Protein AF-A0A8H7GHF6-F1 (afdb_monomer_lite)

Secondary structure (DSSP, 8-state):
-PPPPPPPPHHHHHHTTSHHHHHHHHGGGSSS-GGGSGGGSHHHHHHHHHHHHHHHHHHHHHHHHHHHHHHHHHHHHHHHHHHHHHHHHHHH-HHHHHHHHHHHHHHHHHHHHHHHHHHHHHTSTT--S--S----GGGS--S-------PPP------------PPPP-----S---PPPHHHHHHHHHHHHHHTT-SS--GGGS--------

pLDDT: mean 73.41, std 21.17, range [35.19, 97.69]

Radius of gyration: 27.93 Å; chains: 1; bounding box: 68×48×69 Å

Structure (mmCIF, N/CA/C/O backbone):
data_AF-A0A8H7GHF6-F1
#
_entry.id   AF-A0A8H7GHF6-F1
#
loop_
_atom_site.group_PDB
_atom_site.id
_atom_site.type_symbol
_atom_site.label_atom_id
_atom_site.label_alt_id
_atom_site.label_comp_id
_atom_site.label_asym_id
_atom_site.label_entity_id
_atom_site.label_seq_id
_atom_site.pdbx_PDB_ins_code
_atom_site.Cartn_x
_atom_site.Cartn_y
_atom_site.Cartn_z
_atom_site.occupancy
_atom_site.B_iso_or_equiv
_atom_site.auth_seq_id
_atom_site.auth_comp_id
_atom_site.auth_asym_id
_atom_site.auth_atom_id
_atom_site.pdbx_PDB_model_num
ATOM 1 N N . MET A 1 1 ? 53.097 10.221 -26.643 1.00 46.56 1 MET A N 1
ATOM 2 C CA . MET A 1 1 ? 52.255 11.127 -27.446 1.00 46.56 1 MET A CA 1
ATOM 3 C C . MET A 1 1 ? 50.822 10.814 -27.093 1.00 46.56 1 MET A C 1
ATOM 5 O O . MET A 1 1 ? 50.373 9.715 -27.389 1.00 46.56 1 MET A O 1
ATOM 9 N N . GLU A 1 2 ? 50.157 11.723 -26.391 1.00 59.34 2 GLU A N 1
ATOM 10 C CA . GLU A 1 2 ? 48.709 11.659 -26.195 1.00 59.34 2 GLU A CA 1
ATOM 11 C C . GLU A 1 2 ? 48.048 11.940 -27.552 1.00 59.34 2 GLU A C 1
ATOM 13 O O . GLU A 1 2 ? 48.381 12.952 -28.177 1.00 59.34 2 GLU A O 1
ATOM 18 N N . PRO A 1 3 ? 47.198 11.045 -28.083 1.00 70.38 3 PRO A N 1
ATOM 19 C CA . PRO A 1 3 ? 46.474 11.354 -29.306 1.00 70.38 3 PRO A CA 1
ATOM 20 C C . PRO A 1 3 ? 45.535 12.540 -29.048 1.00 70.38 3 PRO A C 1
ATOM 22 O O . PRO A 1 3 ? 44.922 12.631 -27.985 1.00 70.38 3 PRO A O 1
ATOM 25 N N . ALA A 1 4 ? 45.433 13.454 -30.017 1.00 70.69 4 ALA A N 1
ATOM 26 C CA . ALA A 1 4 ? 44.556 14.615 -29.917 1.00 70.69 4 ALA A CA 1
ATOM 27 C C . ALA A 1 4 ? 43.106 14.168 -29.672 1.00 70.69 4 ALA A C 1
ATOM 29 O O . ALA A 1 4 ? 42.597 13.287 -30.371 1.00 70.69 4 ALA A O 1
ATOM 30 N N . ALA A 1 5 ? 42.453 14.768 -28.673 1.00 65.12 5 ALA A N 1
ATOM 31 C CA . ALA A 1 5 ? 41.063 14.470 -28.366 1.00 65.12 5 ALA A CA 1
ATOM 32 C C . ALA A 1 5 ? 40.182 14.774 -29.596 1.00 65.12 5 ALA A C 1
ATOM 34 O O . ALA A 1 5 ? 40.350 15.824 -30.223 1.00 65.12 5 ALA A O 1
ATOM 35 N N . PRO A 1 6 ? 39.260 13.872 -29.974 1.00 68.44 6 PRO A N 1
ATOM 36 C CA . PRO A 1 6 ? 38.388 14.096 -31.118 1.00 68.44 6 PRO A CA 1
ATOM 37 C C . PRO A 1 6 ? 37.453 15.280 -30.849 1.00 68.44 6 PRO A C 1
ATOM 39 O O . PRO A 1 6 ? 36.902 15.407 -29.755 1.00 68.44 6 PRO A O 1
ATOM 42 N N . LEU A 1 7 ? 37.285 16.131 -31.862 1.00 76.25 7 LEU A N 1
ATOM 43 C CA . LEU A 1 7 ? 36.383 17.281 -31.835 1.00 76.25 7 LEU A CA 1
ATOM 44 C C . LEU A 1 7 ? 34.932 16.793 -31.742 1.00 76.25 7 LEU A C 1
ATOM 46 O O . LEU A 1 7 ? 34.475 16.054 -32.610 1.00 76.25 7 LEU A O 1
ATOM 50 N N . LEU A 1 8 ? 34.237 17.199 -30.678 1.00 74.12 8 LEU A N 1
ATOM 51 C CA . LEU A 1 8 ? 32.811 16.938 -30.485 1.00 74.12 8 LEU A CA 1
ATOM 52 C C . LEU A 1 8 ? 31.994 17.989 -31.241 1.00 74.12 8 LEU A C 1
ATOM 54 O O . LEU A 1 8 ? 32.204 19.190 -31.068 1.00 74.12 8 LEU A O 1
ATOM 58 N N . GLU A 1 9 ? 31.064 17.533 -32.074 1.00 82.19 9 GLU A N 1
ATOM 59 C CA . GLU A 1 9 ? 30.103 18.405 -32.750 1.00 82.19 9 GLU A CA 1
ATOM 60 C C . GLU A 1 9 ? 28.971 18.795 -31.787 1.00 82.19 9 GLU A C 1
ATOM 62 O O . GLU A 1 9 ? 28.606 18.023 -30.901 1.00 82.19 9 GLU A O 1
ATOM 67 N N . TRP A 1 10 ? 28.376 19.981 -31.955 1.00 75.81 10 TRP A N 1
ATOM 68 C CA . TRP A 1 10 ? 27.301 20.463 -31.073 1.00 75.81 10 TRP A CA 1
ATOM 69 C C . TRP A 1 10 ? 26.119 19.490 -30.976 1.00 75.81 10 TRP A C 1
ATOM 71 O O . TRP A 1 10 ? 25.562 19.293 -29.902 1.00 75.81 10 TRP A O 1
ATOM 81 N N . LYS A 1 11 ? 25.779 18.822 -32.084 1.00 75.06 11 LYS A N 1
ATOM 82 C CA . LYS A 1 11 ? 24.742 17.788 -32.104 1.00 75.06 11 LYS A CA 1
ATOM 83 C C . LYS A 1 11 ? 25.079 16.620 -31.170 1.00 75.06 11 LYS A C 1
ATOM 85 O O . LYS A 1 11 ? 24.234 16.197 -30.401 1.00 75.06 11 LYS A O 1
ATOM 90 N N . GLN A 1 12 ? 26.337 16.184 -31.162 1.00 68.88 12 GLN A N 1
ATOM 91 C CA . GLN A 1 12 ? 26.801 15.133 -30.258 1.00 68.88 12 GLN A CA 1
ATOM 92 C C . GLN A 1 12 ? 26.780 15.601 -28.799 1.00 68.88 12 GLN A C 1
ATOM 94 O O . GLN A 1 12 ? 26.449 14.822 -27.921 1.00 68.88 12 GLN A O 1
ATOM 99 N N . LEU A 1 13 ? 27.101 16.870 -28.523 1.00 69.56 13 LEU A N 1
ATOM 100 C CA . LEU A 1 13 ? 26.979 17.431 -27.171 1.00 69.56 13 LEU A CA 1
ATOM 101 C C . LEU A 1 13 ? 25.527 17.479 -26.681 1.00 69.56 13 LEU A C 1
ATOM 103 O O . LEU A 1 13 ? 25.299 17.266 -25.496 1.00 69.56 13 LEU A O 1
ATOM 107 N N . MET A 1 14 ? 24.572 17.739 -27.578 1.00 73.94 14 MET A N 1
ATOM 108 C CA . MET A 1 14 ? 23.144 17.652 -27.267 1.00 73.94 14 MET A CA 1
ATOM 109 C C . MET A 1 14 ? 22.718 16.212 -26.975 1.00 73.94 14 MET A C 1
ATOM 111 O O . MET A 1 14 ? 21.999 15.992 -26.007 1.00 73.94 14 MET A O 1
ATOM 115 N N . ASP A 1 15 ? 23.216 15.240 -27.743 1.00 66.62 15 ASP A N 1
ATOM 116 C CA . ASP A 1 15 ? 22.950 13.817 -27.499 1.00 66.62 15 ASP A CA 1
ATOM 117 C C . ASP A 1 15 ? 23.541 13.369 -26.138 1.00 66.62 15 ASP A C 1
ATOM 119 O O . ASP A 1 15 ? 22.877 12.687 -25.362 1.00 66.62 15 ASP A O 1
ATOM 123 N N . TYR A 1 16 ? 24.738 13.861 -25.781 1.00 64.94 16 TYR A N 1
ATOM 124 C CA . TYR A 1 16 ? 25.405 13.605 -24.492 1.00 64.94 16 TYR A CA 1
ATOM 125 C C . TYR A 1 16 ? 24.910 14.477 -23.322 1.00 64.94 16 TYR A C 1
ATOM 127 O O . TYR A 1 16 ? 25.461 14.379 -22.222 1.00 64.94 16 TYR A O 1
ATOM 135 N N . ALA A 1 17 ? 23.910 15.345 -23.517 1.00 63.75 17 ALA A N 1
ATOM 136 C CA . ALA A 1 17 ? 23.420 16.250 -22.470 1.00 63.75 17 ALA A CA 1
ATOM 137 C C . ALA A 1 17 ? 22.713 15.511 -21.317 1.00 63.75 17 ALA A C 1
ATOM 139 O O . ALA A 1 17 ? 22.455 16.094 -20.262 1.00 63.75 17 ALA A O 1
ATOM 140 N N . PHE A 1 18 ? 22.420 14.222 -21.493 1.00 64.94 18 PHE A N 1
ATOM 141 C CA . PHE A 1 18 ? 21.817 13.391 -20.467 1.00 64.94 18 PHE A CA 1
ATOM 142 C C . PHE A 1 18 ? 22.873 12.915 -19.452 1.00 64.94 18 PHE A C 1
ATOM 144 O O . PHE A 1 18 ? 23.913 12.358 -19.806 1.00 64.94 18 PHE A O 1
ATOM 151 N N . VAL A 1 19 ? 22.596 13.109 -18.157 1.00 59.16 19 VAL A N 1
ATOM 152 C CA . VAL A 1 19 ? 23.554 12.910 -17.048 1.00 59.16 19 VAL A CA 1
ATOM 153 C C . VAL A 1 19 ? 24.195 11.515 -17.052 1.00 59.16 19 VAL A C 1
ATOM 155 O O . VAL A 1 19 ? 25.377 11.377 -16.736 1.00 59.16 19 VAL A O 1
ATOM 158 N N . SER A 1 20 ? 23.466 10.478 -17.485 1.00 61.06 20 SER A N 1
ATOM 159 C CA . SER A 1 20 ? 24.017 9.117 -17.550 1.00 61.06 20 SER A CA 1
ATOM 160 C C . SER A 1 20 ? 25.087 8.919 -18.632 1.00 61.06 20 SER A C 1
ATOM 162 O O . SER A 1 20 ? 25.825 7.938 -18.580 1.00 61.06 20 SER A O 1
ATOM 164 N N . GLU A 1 21 ? 25.179 9.804 -19.628 1.00 66.81 21 GLU A N 1
ATOM 165 C CA . GLU A 1 21 ? 26.194 9.720 -20.691 1.00 66.81 21 GLU A CA 1
ATOM 166 C C . GLU A 1 21 ? 27.499 10.421 -20.300 1.00 66.81 21 GLU A C 1
ATOM 168 O O . GLU A 1 21 ? 28.572 10.093 -20.809 1.00 66.81 21 GLU A O 1
ATOM 173 N N . PHE A 1 22 ? 27.443 11.340 -19.335 1.00 67.31 22 PHE A N 1
ATOM 174 C CA . PHE A 1 22 ? 28.625 12.047 -18.853 1.00 67.31 22 PHE A CA 1
ATOM 175 C C . PHE A 1 22 ? 29.565 11.129 -18.056 1.00 67.31 22 PHE A C 1
ATOM 177 O O . PHE A 1 22 ? 30.790 11.211 -18.190 1.00 67.31 22 PHE A O 1
ATOM 184 N N . GLU A 1 23 ? 29.008 10.176 -17.300 1.00 67.69 23 GLU A N 1
ATOM 185 C CA . GLU A 1 23 ? 29.796 9.129 -16.635 1.00 67.69 23 GLU A CA 1
ATOM 186 C C . GLU A 1 23 ? 30.537 8.238 -17.653 1.00 67.69 23 GLU A C 1
ATOM 188 O O . GLU A 1 23 ? 31.671 7.825 -17.403 1.00 67.69 23 GLU A O 1
ATOM 193 N N . LEU A 1 24 ? 29.985 8.024 -18.857 1.00 69.56 24 LEU A N 1
ATOM 194 C CA . LEU A 1 24 ? 30.695 7.302 -19.924 1.00 69.56 24 LEU A CA 1
ATOM 195 C C . LEU A 1 24 ? 31.920 8.075 -20.431 1.00 69.56 24 LEU A C 1
ATOM 197 O O . LEU A 1 24 ? 32.971 7.485 -20.706 1.00 69.56 24 LEU A O 1
ATOM 201 N N . LEU A 1 25 ? 31.811 9.402 -20.528 1.00 68.69 25 LEU A N 1
ATOM 202 C CA . LEU A 1 25 ? 32.904 10.272 -20.966 1.00 68.69 25 LEU A CA 1
ATOM 203 C C . LEU A 1 25 ? 34.038 10.342 -19.936 1.00 68.69 25 LEU A C 1
ATOM 205 O O . LEU A 1 25 ? 35.212 10.383 -20.315 1.00 68.69 25 LEU A O 1
ATOM 209 N N . LYS A 1 26 ? 33.712 10.285 -18.641 1.00 71.31 26 LYS A N 1
ATOM 210 C CA . LYS A 1 26 ? 34.688 10.287 -17.539 1.00 71.31 26 LYS A CA 1
ATOM 211 C C . LYS A 1 26 ? 35.648 9.099 -17.607 1.00 71.31 26 LYS A C 1
ATOM 213 O O . LYS A 1 26 ? 36.850 9.249 -17.392 1.00 71.31 26 LYS A O 1
ATOM 218 N N . HIS A 1 27 ? 35.143 7.929 -17.983 1.00 66.44 27 HIS A N 1
ATOM 219 C CA . HIS A 1 27 ? 35.933 6.702 -18.085 1.00 66.44 27 HIS A CA 1
ATOM 220 C C . HIS A 1 27 ? 36.581 6.487 -19.459 1.00 66.44 27 HIS A C 1
ATOM 222 O O . HIS A 1 27 ? 37.288 5.499 -19.649 1.00 66.44 27 HIS A O 1
ATOM 228 N N . ARG A 1 28 ? 36.437 7.432 -20.397 1.00 64.81 28 ARG A N 1
ATOM 229 C CA . ARG A 1 28 ? 37.090 7.385 -21.718 1.00 64.81 28 ARG A CA 1
ATOM 230 C C . ARG A 1 28 ? 38.616 7.274 -21.648 1.00 64.81 28 ARG A C 1
ATOM 232 O O . ARG A 1 28 ? 39.223 6.705 -22.546 1.00 64.81 28 ARG A O 1
ATOM 239 N N . HIS A 1 29 ? 39.221 7.832 -20.601 1.00 63.38 29 HIS A N 1
ATOM 240 C CA . HIS A 1 29 ? 40.672 7.834 -20.383 1.00 63.38 29 HIS A CA 1
ATOM 241 C C . HIS A 1 29 ? 41.156 6.638 -19.543 1.00 63.38 29 HIS A C 1
ATOM 243 O O . HIS A 1 29 ? 42.348 6.523 -19.264 1.00 63.38 29 HIS A O 1
ATOM 249 N N . SER A 1 30 ? 40.243 5.754 -19.125 1.00 65.88 30 SER A N 1
ATOM 250 C CA . SER A 1 30 ? 40.592 4.493 -18.472 1.00 65.88 30 SER A CA 1
ATOM 251 C C . SER A 1 30 ? 41.249 3.537 -19.474 1.00 65.88 30 SER A C 1
ATOM 253 O O . SER A 1 30 ? 41.010 3.613 -20.678 1.00 65.88 30 SER A O 1
ATOM 255 N N . HIS A 1 31 ? 42.047 2.587 -18.983 1.00 64.50 31 HIS A N 1
ATOM 256 C CA . HIS A 1 31 ? 42.713 1.562 -19.802 1.00 64.50 31 HIS A CA 1
ATOM 257 C C . HIS A 1 31 ? 41.717 0.681 -20.594 1.00 64.50 31 HIS A C 1
ATOM 259 O O . HIS A 1 31 ? 42.098 -0.022 -21.531 1.00 64.50 31 HIS A O 1
ATOM 265 N N . ILE A 1 32 ? 40.432 0.727 -20.231 1.00 67.56 32 ILE A N 1
ATOM 266 C CA . ILE A 1 32 ? 39.319 0.084 -20.929 1.00 67.56 32 ILE A CA 1
ATOM 267 C C . ILE A 1 32 ? 38.503 1.175 -21.629 1.00 67.56 32 ILE A C 1
ATOM 269 O O . ILE A 1 32 ? 37.918 2.040 -20.981 1.00 67.56 32 ILE A O 1
ATOM 273 N N . ASN A 1 33 ? 38.440 1.115 -22.962 1.00 68.50 33 ASN A N 1
ATOM 274 C CA . ASN A 1 33 ? 37.608 2.003 -23.774 1.00 68.50 33 ASN A CA 1
ATOM 275 C C . ASN A 1 33 ? 36.130 1.601 -23.658 1.00 68.50 33 ASN A C 1
ATOM 277 O O . ASN A 1 33 ? 35.574 1.026 -24.592 1.00 68.50 33 ASN A O 1
ATOM 281 N N . ILE A 1 34 ? 35.491 1.926 -22.533 1.00 73.25 34 ILE A N 1
ATOM 282 C CA . ILE A 1 34 ? 34.105 1.519 -22.252 1.00 73.25 34 ILE A CA 1
ATOM 283 C C . ILE A 1 34 ? 33.094 2.020 -23.293 1.00 73.25 34 ILE A C 1
ATOM 285 O O . ILE A 1 34 ? 32.084 1.376 -23.520 1.00 73.25 34 ILE A O 1
ATOM 289 N N . ILE A 1 35 ? 33.395 3.119 -23.995 1.00 70.81 35 ILE A N 1
ATOM 290 C CA . ILE A 1 35 ? 32.546 3.682 -25.061 1.00 70.81 35 ILE A CA 1
ATOM 291 C C . ILE A 1 35 ? 32.396 2.708 -26.244 1.00 70.81 35 ILE A C 1
ATOM 293 O O . ILE A 1 35 ? 31.450 2.811 -27.017 1.00 70.81 35 ILE A O 1
ATOM 297 N N . ARG A 1 36 ? 33.334 1.768 -26.412 1.00 75.69 36 ARG A N 1
ATOM 298 C CA . ARG A 1 36 ? 33.288 0.762 -27.484 1.00 75.69 36 ARG A CA 1
ATOM 299 C C . ARG A 1 36 ? 32.499 -0.483 -27.107 1.00 75.69 36 ARG A C 1
ATOM 301 O O . ARG A 1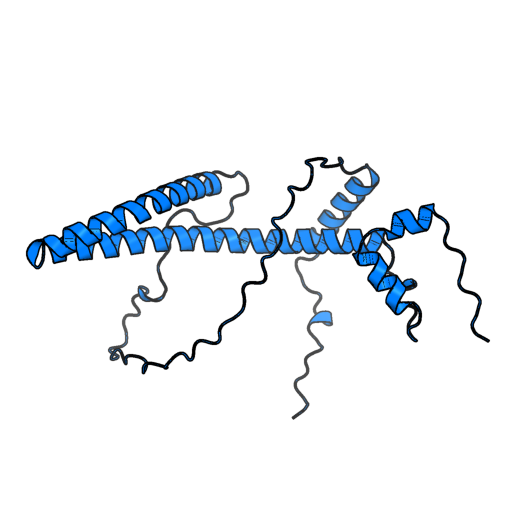 36 ? 32.316 -1.348 -27.959 1.00 75.69 36 ARG A O 1
ATOM 308 N N . GLU A 1 37 ? 32.082 -0.595 -25.853 1.00 82.44 37 GLU A N 1
ATOM 309 C CA . GLU A 1 37 ? 31.293 -1.732 -25.421 1.00 82.44 37 GLU A CA 1
ATOM 310 C C . GLU A 1 37 ? 29.857 -1.622 -25.951 1.00 82.44 37 GLU A C 1
ATOM 312 O O . GLU A 1 37 ? 29.301 -0.520 -25.989 1.00 82.44 37 GLU A O 1
ATOM 317 N N . PRO A 1 38 ? 29.207 -2.745 -26.304 1.00 78.75 38 PRO A N 1
ATOM 318 C CA . PRO A 1 38 ? 27.837 -2.734 -26.817 1.00 78.75 38 PRO A CA 1
ATOM 319 C C . PRO A 1 38 ? 26.840 -2.064 -25.864 1.00 78.75 38 PRO A C 1
ATOM 321 O O . PRO A 1 38 ? 25.894 -1.425 -26.308 1.00 78.75 38 PRO A O 1
ATOM 324 N N . TRP A 1 39 ? 27.057 -2.164 -24.549 1.00 77.12 39 TRP A N 1
ATOM 325 C CA . TRP A 1 39 ? 26.202 -1.533 -23.542 1.00 77.12 39 TRP A CA 1
ATOM 326 C C . TRP A 1 39 ? 26.418 -0.021 -23.409 1.00 77.12 39 TRP A C 1
ATOM 328 O O . TRP A 1 39 ? 25.640 0.609 -22.710 1.00 77.12 39 TRP A O 1
ATOM 338 N N . ALA A 1 40 ? 27.443 0.578 -24.023 1.00 76.31 40 ALA A N 1
ATOM 339 C CA . ALA A 1 40 ? 27.644 2.030 -24.008 1.00 76.31 40 ALA A CA 1
ATOM 340 C C . ALA A 1 40 ? 26.893 2.740 -25.150 1.00 76.31 40 ALA A C 1
ATOM 342 O O . ALA A 1 40 ? 26.649 3.947 -25.073 1.00 76.31 40 ALA A O 1
ATOM 343 N N . GLU A 1 41 ? 26.464 2.000 -26.176 1.00 82.31 41 GLU A N 1
ATOM 344 C CA . GLU A 1 41 ? 25.616 2.523 -27.247 1.00 82.31 41 GLU A CA 1
ATOM 345 C C . GLU A 1 41 ? 24.278 3.038 -26.671 1.00 82.31 41 GLU A C 1
ATOM 347 O O . GLU A 1 41 ? 23.622 2.300 -25.928 1.00 82.31 41 GLU A O 1
ATOM 352 N N . PRO A 1 42 ? 23.855 4.283 -26.977 1.00 78.81 42 PRO A N 1
ATOM 353 C CA . PRO A 1 42 ? 22.636 4.876 -26.415 1.00 78.81 42 PRO A CA 1
ATOM 354 C C . PRO A 1 42 ? 21.389 4.005 -26.605 1.00 78.81 42 PRO A C 1
ATOM 356 O O . PRO A 1 42 ? 20.693 3.715 -25.632 1.00 78.81 42 PRO A O 1
ATOM 359 N N . GLY A 1 43 ? 21.173 3.484 -27.819 1.00 81.06 43 GLY A N 1
ATOM 360 C CA . GLY A 1 43 ? 20.036 2.608 -28.114 1.00 81.06 43 GLY A CA 1
ATOM 361 C C . GLY A 1 43 ? 20.035 1.334 -27.265 1.00 81.06 43 GLY A C 1
ATOM 362 O O . GLY A 1 43 ? 19.010 0.953 -26.706 1.00 81.06 43 GLY A O 1
ATOM 363 N N . ASN A 1 44 ? 21.198 0.708 -27.066 1.00 84.31 44 ASN A N 1
ATOM 364 C CA . ASN A 1 44 ? 21.297 -0.501 -26.246 1.00 84.31 44 ASN A CA 1
ATOM 365 C C . ASN A 1 44 ? 21.064 -0.208 -24.757 1.00 84.31 44 ASN A C 1
ATOM 367 O O . ASN A 1 44 ? 20.461 -1.031 -24.064 1.00 84.31 44 ASN A O 1
ATOM 371 N N . ARG A 1 45 ? 21.484 0.959 -24.250 1.00 82.75 45 ARG A N 1
ATOM 372 C CA . ARG A 1 45 ? 21.206 1.386 -22.863 1.00 82.75 45 ARG A CA 1
ATOM 373 C C . ARG A 1 45 ? 19.733 1.641 -22.632 1.00 82.75 45 ARG A C 1
ATOM 375 O O . ARG A 1 45 ? 19.182 1.182 -21.630 1.00 82.75 45 ARG A O 1
ATOM 382 N N . GLU A 1 46 ? 19.099 2.345 -23.557 1.00 82.62 46 GLU A N 1
ATOM 383 C CA . GLU A 1 46 ? 17.672 2.624 -23.491 1.00 82.62 46 GLU A CA 1
ATOM 384 C C . GLU A 1 46 ? 16.868 1.319 -23.512 1.00 82.62 46 GLU A C 1
ATOM 386 O O . GLU A 1 46 ? 16.017 1.090 -22.649 1.00 82.62 46 GLU A O 1
ATOM 391 N N . MET A 1 47 ? 17.219 0.403 -24.417 1.00 85.19 47 MET A N 1
ATOM 392 C CA . MET A 1 47 ? 16.627 -0.933 -24.489 1.00 85.19 47 MET A CA 1
ATOM 393 C C . MET A 1 47 ? 16.842 -1.734 -23.206 1.00 85.19 47 MET A C 1
ATOM 395 O O . MET A 1 47 ? 15.901 -2.329 -22.682 1.00 85.19 47 MET A O 1
ATOM 399 N N . THR A 1 48 ? 18.055 -1.707 -22.655 1.00 84.88 48 THR A N 1
ATOM 400 C CA . THR A 1 48 ? 18.387 -2.377 -21.390 1.00 84.88 48 THR A CA 1
ATOM 401 C C . THR A 1 48 ? 17.561 -1.808 -20.235 1.00 84.88 48 THR A C 1
ATOM 403 O O . THR A 1 48 ? 17.010 -2.554 -19.425 1.00 84.88 48 THR A O 1
ATOM 406 N N . THR A 1 49 ? 17.404 -0.485 -20.191 1.00 85.69 49 THR A N 1
ATOM 407 C CA . THR A 1 49 ? 16.608 0.217 -19.179 1.00 85.69 49 THR A CA 1
ATOM 408 C C . THR A 1 49 ? 15.140 -0.180 -19.275 1.00 85.69 49 THR A C 1
ATOM 410 O O . THR A 1 49 ? 14.544 -0.558 -18.267 1.00 85.69 49 THR A O 1
ATOM 413 N N . LYS A 1 50 ? 14.556 -0.163 -20.478 1.00 88.62 50 LYS A N 1
ATOM 414 C CA . LYS A 1 50 ? 13.169 -0.593 -20.713 1.00 88.62 50 LYS A CA 1
ATOM 415 C C . LYS A 1 50 ? 12.963 -2.060 -20.355 1.00 88.62 50 LYS A C 1
ATOM 417 O O . LYS A 1 50 ? 11.996 -2.384 -19.670 1.00 88.62 50 LYS A O 1
ATOM 422 N N . TYR A 1 51 ? 13.895 -2.929 -20.739 1.00 88.88 51 TYR A N 1
ATOM 423 C CA . TYR A 1 51 ? 13.864 -4.347 -20.391 1.00 88.88 51 TYR A CA 1
ATOM 424 C C . TYR A 1 51 ? 13.827 -4.560 -18.873 1.00 88.88 51 TYR A C 1
ATOM 426 O O . TYR A 1 51 ? 12.953 -5.266 -18.368 1.00 88.88 51 TYR A O 1
ATOM 434 N N . TYR A 1 52 ? 14.723 -3.913 -18.121 1.00 88.88 52 TYR A N 1
ATOM 435 C CA . TYR A 1 52 ? 14.744 -4.050 -16.665 1.00 88.88 52 TYR A CA 1
ATOM 436 C C . TYR A 1 52 ? 13.556 -3.374 -15.982 1.00 88.88 52 TYR A C 1
ATOM 438 O O . TYR A 1 52 ? 13.040 -3.935 -15.016 1.00 88.88 52 TYR A O 1
ATOM 446 N N . LYS A 1 53 ? 13.058 -2.244 -16.500 1.00 92.12 53 LYS A N 1
ATOM 447 C CA . LYS A 1 53 ? 11.799 -1.639 -16.037 1.00 92.12 53 LYS A CA 1
ATOM 448 C C . LYS A 1 53 ? 10.626 -2.600 -16.225 1.00 92.12 53 LYS A C 1
ATOM 450 O O . LYS A 1 53 ? 9.867 -2.807 -15.286 1.00 92.12 53 LYS A O 1
ATOM 455 N N . LEU A 1 54 ? 10.517 -3.250 -17.385 1.00 93.94 54 LEU A N 1
ATOM 456 C CA . LEU A 1 54 ? 9.460 -4.223 -17.667 1.00 93.94 54 LEU A CA 1
ATOM 457 C C . LEU A 1 54 ? 9.563 -5.456 -16.758 1.00 93.94 54 LEU A C 1
ATOM 459 O O . LEU A 1 54 ? 8.561 -5.905 -16.201 1.00 93.94 54 LEU A O 1
ATOM 463 N N . ARG A 1 55 ? 10.774 -5.995 -16.565 1.00 92.19 55 ARG A N 1
ATOM 464 C CA . ARG A 1 55 ? 10.997 -7.105 -15.625 1.00 92.19 55 ARG A CA 1
ATOM 465 C C . ARG A 1 55 ? 10.662 -6.712 -14.189 1.00 92.19 55 ARG A C 1
ATOM 467 O O . ARG A 1 55 ? 9.985 -7.475 -13.504 1.00 92.19 55 ARG A O 1
ATOM 474 N N . GLY A 1 56 ? 11.095 -5.528 -13.761 1.00 93.50 56 GLY A N 1
ATOM 475 C CA . GLY A 1 56 ? 10.790 -4.966 -12.448 1.00 93.50 56 GLY A CA 1
ATOM 476 C C . GLY A 1 56 ? 9.289 -4.790 -12.242 1.00 93.50 56 GLY A C 1
ATOM 477 O O . GLY A 1 56 ? 8.764 -5.256 -11.239 1.00 93.50 56 GLY A O 1
ATOM 478 N N . ALA A 1 57 ? 8.580 -4.235 -13.226 1.00 93.19 57 ALA A N 1
ATOM 479 C CA . ALA A 1 57 ? 7.134 -4.042 -13.173 1.00 93.19 57 ALA A CA 1
ATOM 480 C C . ALA A 1 57 ? 6.375 -5.359 -12.947 1.00 93.19 57 ALA A C 1
ATOM 482 O O . ALA A 1 57 ? 5.451 -5.407 -12.140 1.00 93.19 57 ALA A O 1
ATOM 483 N N . ARG A 1 58 ? 6.791 -6.459 -13.590 1.00 91.44 58 ARG A N 1
ATOM 484 C CA . ARG A 1 58 ? 6.166 -7.781 -13.385 1.00 91.44 58 ARG A CA 1
ATOM 485 C C . ARG A 1 58 ? 6.328 -8.292 -11.955 1.00 91.44 58 ARG A C 1
ATOM 487 O O . ARG A 1 58 ? 5.376 -8.815 -11.380 1.00 91.44 58 ARG A O 1
ATOM 494 N N . VAL A 1 59 ? 7.519 -8.135 -11.380 1.00 95.00 59 VAL A N 1
ATOM 495 C CA . VAL A 1 59 ? 7.779 -8.500 -9.978 1.00 95.00 59 VAL A CA 1
ATOM 496 C C . VAL A 1 59 ? 6.992 -7.591 -9.038 1.00 95.00 59 VAL A C 1
ATOM 498 O O . VAL A 1 59 ? 6.384 -8.067 -8.078 1.00 95.00 59 VAL A O 1
ATOM 501 N N . GLU A 1 60 ? 6.951 -6.297 -9.339 1.00 95.31 60 GLU A N 1
ATOM 502 C CA . GLU A 1 60 ? 6.275 -5.309 -8.507 1.00 95.31 60 GLU A CA 1
ATOM 503 C C . GLU A 1 60 ? 4.756 -5.507 -8.500 1.00 95.31 60 GLU A C 1
ATOM 505 O O . GLU A 1 60 ? 4.142 -5.341 -7.454 1.00 95.31 60 GLU A O 1
ATOM 510 N N . ILE A 1 61 ? 4.142 -5.978 -9.593 1.00 94.25 61 ILE A N 1
ATOM 511 C CA . ILE A 1 61 ? 2.724 -6.386 -9.599 1.00 94.25 61 ILE A CA 1
ATOM 512 C C . ILE A 1 61 ? 2.467 -7.477 -8.548 1.00 94.25 61 ILE A C 1
ATOM 514 O O . ILE A 1 61 ? 1.527 -7.378 -7.757 1.00 94.25 61 ILE A O 1
ATOM 518 N N . ILE A 1 62 ? 3.317 -8.508 -8.499 1.00 95.06 62 ILE A N 1
ATOM 519 C CA . ILE A 1 62 ? 3.185 -9.603 -7.525 1.00 95.06 62 ILE A CA 1
ATOM 520 C C . ILE A 1 62 ? 3.356 -9.063 -6.101 1.00 95.06 62 ILE A C 1
ATOM 522 O O . ILE A 1 62 ? 2.565 -9.388 -5.213 1.00 95.06 62 ILE A O 1
ATOM 526 N N . ARG A 1 63 ? 4.362 -8.211 -5.884 1.00 96.19 63 ARG A N 1
ATOM 527 C CA . ARG A 1 63 ? 4.617 -7.588 -4.583 1.00 96.19 63 ARG A CA 1
ATOM 528 C C . ARG A 1 63 ? 3.448 -6.712 -4.140 1.00 96.19 63 ARG A C 1
ATOM 530 O O . ARG A 1 63 ? 2.983 -6.853 -3.012 1.00 96.19 63 ARG A O 1
ATOM 537 N N . CYS A 1 64 ? 2.929 -5.876 -5.032 1.00 95.69 64 CYS A N 1
ATOM 538 C CA . CYS A 1 64 ? 1.793 -5.000 -4.777 1.00 95.69 64 CYS A CA 1
ATOM 539 C C . CYS A 1 64 ? 0.546 -5.806 -4.385 1.00 95.69 64 CYS A C 1
ATOM 541 O O . CYS A 1 64 ? -0.122 -5.462 -3.413 1.00 95.69 64 CYS A O 1
ATOM 543 N N . ASN A 1 65 ? 0.280 -6.941 -5.042 1.00 95.56 65 ASN A N 1
ATOM 544 C CA . ASN A 1 65 ? -0.816 -7.841 -4.666 1.00 95.56 65 ASN A CA 1
ATOM 545 C C . ASN A 1 65 ? -0.673 -8.390 -3.233 1.00 95.56 65 ASN A C 1
ATOM 547 O O . ASN A 1 65 ? -1.660 -8.481 -2.495 1.00 95.56 65 ASN A O 1
ATOM 551 N N . ILE A 1 66 ? 0.547 -8.764 -2.831 1.00 94.81 66 ILE A N 1
ATOM 552 C CA . ILE A 1 66 ? 0.838 -9.253 -1.475 1.00 94.81 66 ILE A CA 1
ATOM 553 C C . ILE A 1 66 ? 0.646 -8.126 -0.459 1.00 94.81 66 ILE A C 1
ATOM 555 O O . ILE A 1 66 ? -0.035 -8.318 0.551 1.00 94.81 66 ILE A O 1
ATOM 559 N N . GLU A 1 67 ? 1.204 -6.949 -0.732 1.00 96.06 67 GLU A N 1
ATOM 560 C CA . GLU A 1 67 ? 1.110 -5.797 0.165 1.00 96.06 67 GLU A CA 1
ATOM 561 C C . GLU A 1 67 ? -0.324 -5.269 0.285 1.00 96.06 67 GLU A C 1
ATOM 563 O O . GLU A 1 67 ? -0.761 -4.949 1.387 1.00 96.06 67 GLU A O 1
ATOM 568 N N . ALA A 1 68 ? -1.117 -5.295 -0.789 1.00 96.06 68 ALA A N 1
ATOM 569 C CA . ALA A 1 68 ? -2.540 -4.961 -0.745 1.00 96.06 68 ALA A CA 1
ATOM 570 C C . ALA A 1 68 ? -3.301 -5.860 0.244 1.00 96.06 68 ALA A C 1
ATOM 572 O O . ALA A 1 68 ? -4.092 -5.388 1.066 1.00 96.06 68 ALA A O 1
ATOM 573 N N . ARG A 1 69 ? -3.025 -7.170 0.215 1.00 95.62 69 ARG A N 1
ATOM 574 C CA . ARG A 1 69 ? -3.609 -8.135 1.156 1.00 95.62 69 ARG A CA 1
ATOM 575 C C . ARG A 1 69 ? -3.093 -7.923 2.582 1.00 95.62 69 ARG A C 1
ATOM 577 O O . ARG A 1 69 ? -3.876 -8.006 3.532 1.00 95.62 69 ARG A O 1
ATOM 584 N N . ARG A 1 70 ? -1.800 -7.636 2.761 1.00 95.75 70 ARG A N 1
ATOM 585 C CA . ARG A 1 70 ? -1.203 -7.334 4.077 1.00 95.75 70 ARG A CA 1
ATOM 586 C C . ARG A 1 70 ? -1.799 -6.076 4.693 1.00 95.75 70 ARG A C 1
ATOM 588 O O . ARG A 1 70 ? -2.157 -6.105 5.867 1.00 95.75 70 ARG A O 1
ATOM 595 N N . LEU A 1 71 ? -1.988 -5.025 3.903 1.00 96.75 71 LEU A N 1
ATOM 596 C CA . LEU A 1 71 ? -2.614 -3.784 4.344 1.00 96.75 71 LEU A CA 1
ATOM 597 C C . LEU A 1 71 ? -4.057 -4.022 4.800 1.00 96.75 71 LEU A C 1
ATOM 599 O O . LEU A 1 71 ? -4.409 -3.637 5.912 1.00 96.75 71 LEU A O 1
ATOM 603 N N . ALA A 1 72 ? -4.864 -4.732 4.002 1.00 96.69 72 ALA A N 1
ATOM 604 C CA . ALA A 1 72 ? -6.232 -5.097 4.385 1.00 96.69 72 ALA A CA 1
ATOM 605 C C . ALA A 1 72 ? -6.268 -5.869 5.718 1.00 96.69 72 ALA A C 1
ATOM 607 O O . ALA A 1 72 ? -7.066 -5.567 6.606 1.00 96.69 72 ALA A O 1
ATOM 608 N N . THR A 1 73 ? -5.351 -6.827 5.875 1.00 96.06 73 THR A N 1
ATOM 609 C CA . THR A 1 73 ? -5.186 -7.624 7.101 1.00 96.06 73 THR A CA 1
ATOM 610 C C . THR A 1 73 ? -4.825 -6.735 8.289 1.00 96.06 73 THR A C 1
ATOM 612 O O . THR A 1 73 ? -5.482 -6.793 9.322 1.00 96.06 73 THR A O 1
ATOM 615 N N . SER A 1 74 ? -3.836 -5.853 8.127 1.00 96.19 74 SER A N 1
ATOM 616 C CA . SER A 1 74 ? -3.398 -4.943 9.184 1.00 96.19 74 SER A CA 1
ATOM 617 C C . SER A 1 74 ? -4.514 -4.007 9.640 1.00 96.19 74 SER A C 1
ATOM 619 O O . SER A 1 74 ? -4.678 -3.819 10.840 1.00 96.19 74 SER A O 1
ATOM 621 N N . ILE A 1 75 ? -5.305 -3.466 8.708 1.00 96.88 75 ILE A N 1
ATOM 622 C CA . ILE A 1 75 ? -6.445 -2.594 9.023 1.00 96.88 75 ILE A CA 1
ATOM 623 C C . ILE A 1 75 ? -7.509 -3.351 9.828 1.00 96.88 75 ILE A C 1
ATOM 625 O O . ILE A 1 75 ? -8.029 -2.819 10.811 1.00 96.88 75 ILE A O 1
ATOM 629 N N . ARG A 1 76 ? -7.835 -4.589 9.433 1.00 96.19 76 ARG A N 1
ATOM 630 C CA . ARG A 1 76 ? -8.787 -5.439 10.163 1.00 96.19 76 ARG A CA 1
ATOM 631 C C . ARG A 1 76 ? -8.292 -5.732 11.576 1.00 96.19 76 ARG A C 1
ATOM 633 O O . ARG A 1 76 ? -9.052 -5.583 12.527 1.00 96.19 76 ARG A O 1
ATOM 640 N N . ASP A 1 77 ? -7.041 -6.153 11.712 1.00 95.12 77 ASP A N 1
ATOM 641 C CA . ASP A 1 77 ? -6.487 -6.552 13.006 1.00 95.12 77 ASP A CA 1
ATOM 642 C C . ASP A 1 77 ? -6.360 -5.343 13.942 1.00 95.12 77 ASP A C 1
ATOM 644 O O . ASP A 1 77 ? -6.703 -5.435 15.119 1.00 95.12 77 ASP A O 1
ATOM 648 N N . GLU A 1 78 ? -5.953 -4.187 13.407 1.00 95.75 78 GLU A N 1
ATOM 649 C CA . GLU A 1 78 ? -5.948 -2.916 14.134 1.00 95.75 78 GLU A CA 1
ATOM 650 C C . GLU A 1 78 ? -7.362 -2.557 14.614 1.00 95.75 78 GLU A C 1
ATOM 652 O O . GLU A 1 78 ? -7.543 -2.240 15.789 1.00 95.75 78 GLU A O 1
ATOM 657 N N . HIS A 1 79 ? -8.376 -2.663 13.746 1.00 96.56 79 HIS A N 1
ATOM 658 C CA . HIS A 1 79 ? -9.770 -2.432 14.131 1.00 96.56 79 HIS A CA 1
ATOM 659 C C . HIS A 1 79 ? -10.198 -3.339 15.284 1.00 96.56 79 HIS A C 1
ATOM 661 O O . HIS A 1 79 ? -10.707 -2.847 16.288 1.00 96.56 79 HIS A O 1
ATOM 667 N N . THR A 1 80 ? -9.977 -4.648 15.169 1.00 95.88 80 THR A N 1
ATOM 668 C CA . THR A 1 80 ? -10.329 -5.607 16.223 1.00 95.88 80 THR A CA 1
ATOM 669 C C . THR A 1 80 ? -9.598 -5.301 17.528 1.00 95.88 80 THR A C 1
ATOM 671 O O . THR A 1 80 ? -10.204 -5.342 18.599 1.00 95.88 80 THR A O 1
ATOM 674 N N . HIS A 1 81 ? -8.314 -4.953 17.466 1.00 96.00 81 HIS A N 1
ATOM 675 C CA . HIS A 1 81 ? -7.528 -4.638 18.653 1.00 96.00 81 HIS A CA 1
ATOM 676 C C . HIS A 1 81 ? -8.035 -3.383 19.373 1.00 96.00 81 HIS A C 1
ATOM 678 O O . HIS A 1 81 ? -8.238 -3.412 20.588 1.00 96.00 81 HIS A O 1
ATOM 684 N N . PHE A 1 82 ? -8.294 -2.295 18.643 1.00 96.94 82 PHE A N 1
ATOM 685 C CA . PHE A 1 82 ? -8.849 -1.086 19.249 1.00 96.94 82 PHE A CA 1
ATOM 686 C C . PHE A 1 82 ? -10.261 -1.312 19.782 1.00 96.94 82 PHE A C 1
ATOM 688 O O . PHE A 1 82 ? -10.533 -0.923 20.913 1.00 96.94 82 PHE A O 1
ATOM 695 N N . ASP A 1 83 ? -11.139 -1.970 19.024 1.00 96.88 83 ASP A N 1
ATOM 696 C CA . ASP A 1 83 ? -12.528 -2.199 19.435 1.00 96.88 83 ASP A CA 1
ATOM 697 C C . ASP A 1 83 ? -12.610 -3.040 20.719 1.00 96.88 83 ASP A C 1
ATOM 699 O O . ASP A 1 83 ? -13.270 -2.657 21.687 1.00 96.88 83 ASP A O 1
ATOM 703 N N . THR A 1 84 ? -11.840 -4.131 20.786 1.00 97.00 84 THR A N 1
ATOM 704 C CA . THR A 1 84 ? -11.759 -4.980 21.987 1.00 97.00 84 THR A CA 1
ATOM 705 C C . THR A 1 84 ? -11.171 -4.234 23.184 1.00 97.00 84 THR A C 1
ATOM 707 O O . THR A 1 84 ? -11.715 -4.315 24.288 1.00 97.00 84 THR A O 1
ATOM 710 N N . THR A 1 85 ? -10.104 -3.459 22.976 1.00 96.94 85 THR A N 1
ATOM 711 C CA . THR A 1 85 ? -9.451 -2.686 24.043 1.00 96.94 85 THR A CA 1
ATOM 712 C C . THR A 1 85 ? -10.361 -1.576 24.565 1.00 96.94 85 THR A C 1
ATOM 714 O O . THR A 1 85 ? -10.492 -1.408 25.775 1.00 96.94 85 THR A O 1
ATOM 717 N N . ILE A 1 86 ? -11.040 -0.845 23.678 1.00 97.31 86 ILE A N 1
ATOM 718 C CA . ILE A 1 86 ? -11.999 0.203 24.048 1.00 97.31 86 ILE A CA 1
ATOM 719 C C . ILE A 1 86 ? -13.168 -0.409 24.816 1.00 97.31 86 ILE A C 1
ATOM 721 O O . ILE A 1 86 ? -13.563 0.136 25.845 1.00 97.31 86 ILE A O 1
ATOM 725 N N . GLN A 1 87 ? -13.703 -1.545 24.362 1.00 96.50 87 GLN A N 1
ATOM 726 C CA . GLN A 1 87 ? -14.813 -2.204 25.042 1.00 96.50 87 GLN A CA 1
ATOM 727 C C . GLN A 1 87 ? -14.423 -2.686 26.443 1.00 96.50 87 GLN A C 1
ATOM 729 O O . GLN A 1 87 ? -15.204 -2.505 27.371 1.00 96.50 87 GLN A O 1
ATOM 734 N N . HIS A 1 88 ? -13.212 -3.218 26.618 1.00 96.62 88 HIS A N 1
ATOM 735 C CA . HIS A 1 88 ? -12.685 -3.572 27.937 1.00 96.62 88 HIS A CA 1
ATOM 736 C C . HIS A 1 88 ? -12.492 -2.335 28.830 1.00 96.62 88 HIS A C 1
ATOM 738 O O . HIS A 1 88 ? -12.873 -2.331 30.000 1.00 96.62 88 HIS A O 1
ATOM 744 N N . LEU A 1 89 ? -11.925 -1.257 28.280 1.00 96.88 89 LEU A N 1
ATOM 745 C CA . LEU A 1 89 ? -11.661 -0.032 29.034 1.00 96.88 89 LEU A CA 1
ATOM 746 C C . LEU A 1 89 ? -12.933 0.719 29.425 1.00 96.88 89 LEU A C 1
ATOM 748 O O . LEU A 1 89 ? -12.916 1.421 30.427 1.00 96.88 89 LEU A O 1
ATOM 752 N N . ARG A 1 90 ? -14.044 0.567 28.697 1.00 95.62 90 ARG A N 1
ATOM 753 C CA . ARG A 1 90 ? -15.324 1.195 29.071 1.00 95.62 90 ARG A CA 1
ATOM 754 C C . ARG A 1 90 ? -15.778 0.818 30.479 1.00 95.62 90 ARG A C 1
ATOM 756 O O . ARG A 1 90 ? -16.357 1.667 31.154 1.00 95.62 90 ARG A O 1
ATOM 763 N N . ASP A 1 91 ? -15.482 -0.405 30.912 1.00 94.00 91 ASP A N 1
ATOM 764 C CA . ASP A 1 91 ? -15.869 -0.900 32.232 1.00 94.00 91 ASP A CA 1
ATOM 765 C C . ASP A 1 91 ? -14.845 -0.528 33.319 1.00 94.00 91 ASP A C 1
ATOM 767 O O . ASP A 1 91 ? -15.227 -0.277 34.462 1.00 94.00 91 ASP A O 1
ATOM 771 N N . SER A 1 92 ? -13.548 -0.466 32.985 1.00 95.94 92 SER A N 1
ATOM 772 C CA . SER A 1 92 ? -12.476 -0.204 33.959 1.00 95.94 92 SER A CA 1
ATOM 773 C C . SER A 1 92 ? -12.082 1.272 34.089 1.00 95.94 92 SER A C 1
ATOM 775 O O . SER A 1 92 ? -11.872 1.757 35.197 1.00 95.94 92 SER A O 1
ATOM 777 N N . ASP A 1 93 ? -11.944 1.978 32.965 1.00 96.75 93 ASP A N 1
ATOM 778 C CA . ASP A 1 93 ? -11.533 3.383 32.881 1.00 96.75 93 ASP A CA 1
ATOM 779 C C . ASP A 1 93 ? -12.195 4.071 31.665 1.00 96.75 93 ASP A C 1
ATOM 781 O O . ASP A 1 93 ? -11.636 4.106 30.557 1.00 96.75 93 ASP A O 1
ATOM 785 N N . PRO A 1 94 ? -13.395 4.649 31.853 1.00 96.19 94 PRO A N 1
ATOM 786 C CA . PRO A 1 94 ? -14.144 5.261 30.762 1.00 96.19 94 PRO A CA 1
ATOM 787 C C . PRO A 1 94 ? -13.471 6.521 30.200 1.00 96.19 94 PRO A C 1
ATOM 789 O O . PRO A 1 94 ? -13.708 6.868 29.038 1.00 96.19 94 PRO A O 1
ATOM 792 N N . LEU A 1 95 ? -12.624 7.209 30.978 1.00 97.00 95 LEU A N 1
ATOM 793 C CA . LEU A 1 95 ? -11.915 8.392 30.490 1.00 97.00 95 LEU A CA 1
ATOM 794 C C . LEU A 1 95 ? -10.838 7.971 29.489 1.00 97.00 95 LEU A C 1
ATOM 796 O O . LEU A 1 95 ? -10.790 8.515 28.382 1.00 97.00 95 LEU A O 1
ATOM 800 N N . LEU A 1 96 ? -10.044 6.955 29.834 1.00 97.06 96 LEU A N 1
ATOM 801 C CA . LEU A 1 96 ? -9.045 6.392 28.928 1.00 97.06 96 LEU A CA 1
ATOM 802 C C . LEU A 1 96 ? -9.693 5.782 27.679 1.00 97.06 96 LEU A C 1
ATOM 804 O O . LEU A 1 96 ? -9.204 6.007 26.571 1.00 97.06 96 LEU A O 1
ATOM 808 N N . ALA A 1 97 ? -10.828 5.091 27.829 1.00 97.62 97 ALA A N 1
ATOM 809 C CA . ALA A 1 97 ? -11.592 4.568 26.695 1.00 97.62 97 ALA A CA 1
ATOM 810 C C . ALA A 1 97 ? -12.005 5.679 25.712 1.00 97.62 97 ALA A C 1
ATOM 812 O O . ALA A 1 97 ? -11.892 5.506 24.499 1.00 97.62 97 ALA A O 1
ATOM 813 N N . SER A 1 98 ? -12.448 6.835 26.223 1.00 97.56 98 SER A N 1
ATOM 814 C CA . SER A 1 98 ? -12.853 7.969 25.382 1.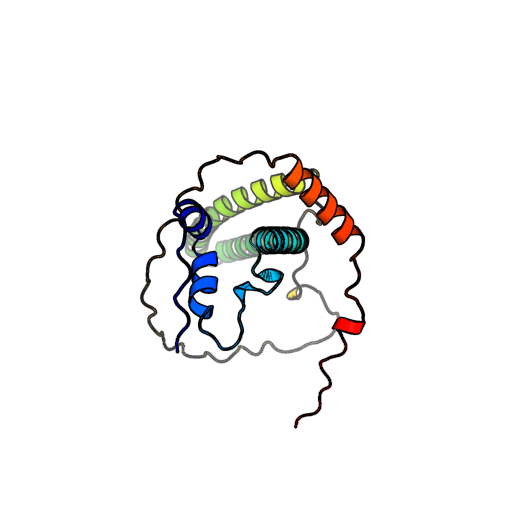00 97.56 98 SER A CA 1
ATOM 815 C C . SER A 1 98 ? -11.676 8.600 24.627 1.00 97.56 98 SER A C 1
ATOM 817 O O . SER A 1 98 ? -11.793 8.891 23.435 1.00 97.56 98 SER A O 1
ATOM 819 N N . ALA A 1 99 ? -10.521 8.742 25.285 1.00 97.25 99 ALA A N 1
ATOM 820 C CA . ALA A 1 99 ? -9.308 9.260 24.660 1.00 97.25 99 ALA A CA 1
ATOM 821 C C . ALA A 1 99 ? -8.787 8.305 23.572 1.00 97.25 99 ALA A C 1
ATOM 823 O O . ALA A 1 99 ? -8.446 8.738 22.468 1.00 97.25 99 ALA A O 1
ATOM 824 N N . LEU A 1 100 ? -8.796 6.999 23.855 1.00 97.31 100 LEU A N 1
ATOM 825 C CA . LEU A 1 100 ? -8.395 5.967 22.902 1.00 97.31 100 LEU A CA 1
ATOM 826 C C . LEU A 1 100 ? -9.332 5.927 21.686 1.00 97.31 100 LEU A C 1
ATOM 828 O O . LEU A 1 100 ? -8.857 5.851 20.553 1.00 97.31 100 LEU A O 1
ATOM 832 N N . GLN A 1 101 ? -10.646 6.056 21.900 1.00 97.56 101 GLN A N 1
ATOM 833 C CA . GLN A 1 101 ? -11.632 6.159 20.820 1.00 97.56 101 GLN A CA 1
ATOM 834 C C . GLN A 1 101 ? -11.340 7.354 19.907 1.00 97.56 101 GLN A C 1
ATOM 836 O O . GLN A 1 101 ? -11.329 7.200 18.690 1.00 97.56 101 GLN A O 1
ATOM 841 N N . GLN A 1 102 ? -11.049 8.529 20.469 1.00 96.81 102 GLN A N 1
ATOM 842 C CA . GLN A 1 102 ? -10.754 9.724 19.675 1.00 96.81 102 GLN A CA 1
ATOM 843 C C . GLN A 1 102 ? -9.499 9.546 18.804 1.00 96.81 102 GLN A C 1
ATOM 845 O O . GLN A 1 102 ? -9.469 9.960 17.637 1.00 96.81 102 GLN A O 1
ATOM 850 N N . GLN A 1 103 ? -8.460 8.909 19.351 1.00 95.75 103 GLN A N 1
ATOM 851 C CA . GLN A 1 103 ? -7.255 8.581 18.593 1.00 95.75 103 GLN A CA 1
ATOM 852 C C . GLN A 1 103 ? -7.565 7.569 17.480 1.00 95.75 103 GLN A C 1
ATOM 854 O O . GLN A 1 103 ? -7.157 7.765 16.329 1.00 95.75 103 GLN A O 1
ATOM 859 N N . TYR A 1 104 ? -8.324 6.520 17.805 1.00 97.31 104 TYR A N 1
ATOM 860 C CA . TYR A 1 104 ? -8.716 5.490 16.854 1.00 97.31 104 TYR A CA 1
ATOM 861 C C . TYR A 1 104 ? -9.587 6.044 15.722 1.00 97.31 104 TYR A C 1
ATOM 863 O O . TYR A 1 104 ? -9.347 5.724 14.561 1.00 97.31 104 TYR A O 1
ATOM 871 N N . ASP A 1 105 ? -10.523 6.949 16.007 1.00 97.06 105 ASP A N 1
ATOM 872 C CA . ASP A 1 105 ? -11.384 7.576 14.999 1.00 97.06 105 ASP A CA 1
ATOM 873 C C . ASP A 1 105 ? -10.577 8.309 13.923 1.00 97.06 105 ASP A C 1
ATOM 875 O O . ASP A 1 105 ? -10.946 8.300 12.746 1.00 97.06 105 ASP A O 1
ATOM 879 N N . THR A 1 106 ? -9.458 8.927 14.308 1.00 95.25 106 THR A N 1
ATOM 880 C CA . THR A 1 106 ? -8.559 9.609 13.367 1.00 95.25 106 THR A CA 1
ATOM 881 C C . THR A 1 106 ? -7.891 8.602 12.433 1.00 95.25 106 THR A C 1
ATOM 883 O O . THR A 1 106 ? -7.934 8.774 11.213 1.00 95.25 106 THR A O 1
ATOM 886 N N . ARG A 1 107 ? -7.353 7.506 12.980 1.00 95.88 107 ARG A N 1
ATOM 887 C CA . ARG A 1 107 ? -6.762 6.416 12.185 1.00 95.88 107 ARG A CA 1
ATOM 888 C C . ARG A 1 107 ? -7.792 5.723 11.302 1.00 95.88 107 ARG A C 1
ATOM 890 O O . ARG A 1 107 ? -7.539 5.470 10.130 1.00 95.88 107 ARG A O 1
ATOM 897 N N . ARG A 1 108 ? -8.995 5.491 11.827 1.00 97.00 108 ARG A N 1
ATOM 898 C CA . ARG A 1 108 ? -10.099 4.848 11.112 1.00 97.00 108 ARG A CA 1
ATOM 899 C C . ARG A 1 108 ? -10.481 5.612 9.846 1.00 97.00 108 ARG A C 1
ATOM 901 O O . ARG A 1 108 ? -10.775 4.977 8.840 1.00 97.00 108 ARG A O 1
ATOM 908 N N . ARG A 1 109 ? -10.443 6.950 9.854 1.00 96.75 109 ARG A N 1
ATOM 909 C CA . ARG A 1 109 ? -10.689 7.760 8.641 1.00 96.75 109 ARG A CA 1
ATOM 910 C C . ARG A 1 109 ? -9.653 7.492 7.551 1.00 96.75 109 ARG A C 1
ATOM 912 O O . ARG A 1 109 ? -10.029 7.316 6.397 1.00 96.75 109 ARG A O 1
ATOM 919 N N . VAL A 1 110 ? -8.377 7.416 7.923 1.00 96.56 110 VAL A N 1
ATOM 920 C CA . VAL A 1 110 ? -7.282 7.086 6.997 1.00 96.56 110 VAL A CA 1
ATOM 921 C C . VAL A 1 110 ? -7.440 5.656 6.475 1.00 96.56 110 VAL A C 1
ATOM 923 O O . VAL A 1 110 ? -7.413 5.425 5.268 1.00 96.56 110 VAL A O 1
ATOM 926 N N . ASN A 1 111 ? -7.740 4.708 7.364 1.00 97.50 111 ASN A N 1
ATOM 927 C CA . ASN A 1 111 ? -7.978 3.314 6.995 1.00 97.50 111 ASN A CA 1
ATOM 928 C C . ASN A 1 111 ? -9.176 3.152 6.045 1.00 97.50 111 ASN A C 1
ATOM 930 O O . ASN A 1 111 ? -9.116 2.332 5.136 1.00 97.50 111 ASN A O 1
ATOM 934 N N . ILE A 1 112 ? -10.238 3.953 6.187 1.00 97.69 112 ILE A N 1
ATOM 935 C CA . ILE A 1 112 ? -11.363 3.965 5.236 1.00 97.69 112 ILE A CA 1
ATOM 936 C C . ILE A 1 112 ? -10.902 4.395 3.838 1.00 97.69 112 ILE A C 1
ATOM 938 O O . ILE A 1 112 ? -11.287 3.760 2.857 1.00 97.69 112 ILE A O 1
ATOM 942 N N . ALA A 1 113 ? -10.059 5.426 3.732 1.00 97.62 113 ALA A N 1
ATOM 943 C CA . ALA A 1 113 ? -9.508 5.852 2.445 1.00 97.62 113 ALA A CA 1
ATOM 944 C C . ALA A 1 113 ? -8.626 4.757 1.818 1.00 97.62 113 ALA A C 1
ATOM 946 O O . ALA A 1 113 ? -8.740 4.477 0.625 1.00 97.62 113 ALA A O 1
ATOM 947 N N . HIS A 1 114 ? -7.808 4.074 2.625 1.00 97.25 114 HIS A N 1
ATOM 948 C CA . HIS A 1 114 ? -7.028 2.926 2.159 1.00 97.25 114 HIS A CA 1
ATOM 949 C C . HIS A 1 114 ? -7.911 1.774 1.674 1.00 97.25 114 HIS A C 1
ATOM 951 O O . HIS A 1 114 ? -7.643 1.218 0.613 1.00 97.25 114 HIS A O 1
ATOM 957 N N . LEU A 1 115 ? -8.982 1.437 2.398 1.00 97.19 115 LEU A N 1
ATOM 958 C CA . LEU A 1 115 ? -9.926 0.397 1.979 1.00 97.19 115 LEU A CA 1
ATOM 959 C C . LEU A 1 115 ? -10.627 0.754 0.663 1.00 97.19 115 LEU A C 1
ATOM 961 O O . LEU A 1 115 ? -10.791 -0.120 -0.183 1.00 97.19 115 LEU A O 1
ATOM 965 N N . ALA A 1 116 ? -10.982 2.024 0.453 1.00 97.56 116 ALA A N 1
ATOM 966 C CA . ALA A 1 116 ? -11.535 2.479 -0.822 1.00 97.56 116 ALA A CA 1
ATOM 967 C C . ALA A 1 116 ? -10.529 2.301 -1.971 1.00 97.56 116 ALA A C 1
ATOM 969 O O . ALA A 1 116 ? -10.876 1.763 -3.021 1.00 97.56 116 ALA A O 1
ATOM 970 N N . ARG A 1 117 ? -9.259 2.662 -1.752 1.00 96.81 117 ARG A N 1
ATOM 971 C CA . ARG A 1 117 ? -8.206 2.494 -2.764 1.00 96.81 117 ARG A CA 1
ATOM 972 C C . ARG A 1 117 ? -7.885 1.024 -3.044 1.00 96.81 117 ARG A C 1
ATOM 974 O O . ARG A 1 117 ? -7.598 0.667 -4.181 1.00 96.81 117 ARG A O 1
ATOM 981 N N . LEU A 1 118 ? -7.969 0.166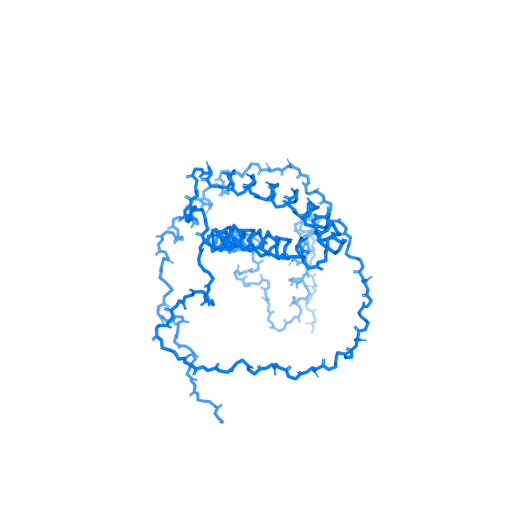 -2.027 1.00 97.31 118 LEU A N 1
ATOM 982 C CA . LEU A 1 118 ? -7.855 -1.284 -2.190 1.00 97.31 118 LEU A CA 1
ATOM 983 C C . LEU A 1 118 ? -9.005 -1.843 -3.030 1.00 97.31 118 LEU A C 1
ATOM 985 O O . LEU A 1 118 ? -8.765 -2.672 -3.899 1.00 97.31 118 LEU A O 1
ATOM 989 N N . GLU A 1 119 ? -10.232 -1.367 -2.822 1.00 97.12 119 GLU A N 1
ATOM 990 C CA . GLU A 1 119 ? -11.375 -1.749 -3.656 1.00 97.12 119 GLU A CA 1
ATOM 991 C C . GLU A 1 119 ? -11.196 -1.322 -5.115 1.00 97.12 119 GLU A C 1
ATOM 993 O O . GLU A 1 119 ? -11.437 -2.117 -6.020 1.00 97.12 119 GLU A O 1
ATOM 998 N N . GLU A 1 120 ? -10.707 -0.110 -5.368 1.00 96.69 120 GLU A N 1
ATOM 999 C CA . GLU A 1 120 ? -10.352 0.324 -6.725 1.00 96.69 120 GLU A CA 1
ATOM 1000 C C . GLU A 1 120 ? -9.281 -0.581 -7.347 1.00 96.69 120 GLU A C 1
ATOM 1002 O O . GLU A 1 120 ? -9.445 -1.026 -8.482 1.00 96.69 120 GLU A O 1
ATOM 1007 N N . LEU A 1 121 ? -8.236 -0.925 -6.586 1.00 95.56 121 LEU A N 1
ATOM 1008 C CA . LEU A 1 121 ? -7.177 -1.839 -7.016 1.00 95.56 121 LEU A CA 1
ATOM 1009 C C . LEU A 1 121 ? -7.725 -3.232 -7.358 1.00 95.56 121 LEU A C 1
ATOM 1011 O O . LEU A 1 121 ? -7.354 -3.798 -8.384 1.00 95.56 121 LEU A O 1
ATOM 1015 N N . TYR A 1 122 ? -8.637 -3.775 -6.547 1.00 95.75 122 TYR A N 1
ATOM 1016 C CA . TYR A 1 122 ? -9.264 -5.078 -6.796 1.00 95.75 122 TYR A CA 1
ATOM 1017 C C . TYR A 1 122 ? -10.157 -5.096 -8.040 1.00 95.75 122 TYR A C 1
ATOM 1019 O O . TYR A 1 122 ? -10.377 -6.163 -8.610 1.00 95.75 122 TYR A O 1
ATOM 1027 N N . ASN A 1 123 ? -10.671 -3.937 -8.453 1.00 96.25 123 ASN A N 1
ATOM 1028 C CA . ASN A 1 123 ? -11.532 -3.797 -9.624 1.00 96.25 123 ASN A CA 1
ATOM 1029 C C . ASN A 1 123 ? -10.753 -3.534 -10.924 1.00 96.25 123 ASN A C 1
ATOM 1031 O O . ASN A 1 123 ? -11.365 -3.451 -11.992 1.00 96.25 123 ASN A O 1
ATOM 1035 N N . LEU A 1 124 ? -9.422 -3.413 -10.870 1.00 95.56 124 LEU A N 1
ATOM 1036 C CA . LEU A 1 124 ? -8.598 -3.299 -12.072 1.00 95.56 124 LEU A CA 1
ATOM 1037 C C . LEU A 1 124 ? -8.684 -4.587 -12.901 1.00 95.56 124 LEU A C 1
ATOM 1039 O O . LEU A 1 124 ? -8.549 -5.692 -12.378 1.00 95.56 124 LEU A O 1
ATOM 1043 N N . SER A 1 125 ? -8.835 -4.449 -14.219 1.00 93.50 125 SER A N 1
ATOM 1044 C CA . SER A 1 125 ? -8.942 -5.584 -15.151 1.00 93.50 125 SER A CA 1
ATOM 1045 C C . SER A 1 125 ? -7.722 -6.514 -15.138 1.00 93.50 125 SER A C 1
ATOM 1047 O O . SER A 1 125 ? -7.847 -7.691 -15.463 1.00 93.50 125 SER A O 1
ATOM 1049 N N . GLY A 1 126 ? -6.552 -5.993 -14.756 1.00 89.94 126 GLY A N 1
ATOM 1050 C CA . GLY A 1 126 ? -5.296 -6.736 -14.634 1.00 89.94 126 GLY A CA 1
ATOM 1051 C C . GLY A 1 126 ? -4.972 -7.238 -13.223 1.00 89.94 126 GLY A C 1
ATOM 1052 O O . GLY A 1 126 ? -3.865 -7.735 -13.007 1.00 89.94 126 GLY A O 1
ATOM 1053 N N . PHE A 1 127 ? -5.876 -7.093 -12.248 1.00 93.88 127 PHE A N 1
ATOM 1054 C CA . PHE A 1 127 ? -5.614 -7.555 -10.887 1.00 93.88 127 PHE A CA 1
ATOM 1055 C C . PHE A 1 127 ? -5.536 -9.087 -10.830 1.00 93.88 127 PHE A C 1
ATOM 1057 O O . PHE A 1 127 ? -6.452 -9.799 -11.236 1.00 93.88 127 PHE A O 1
ATOM 1064 N N . SER A 1 128 ? -4.426 -9.593 -10.295 1.00 94.12 128 SER A N 1
ATOM 1065 C CA . SER A 1 128 ? -4.113 -11.028 -10.200 1.00 94.12 128 SER A CA 1
ATOM 1066 C C . SER A 1 128 ? -3.9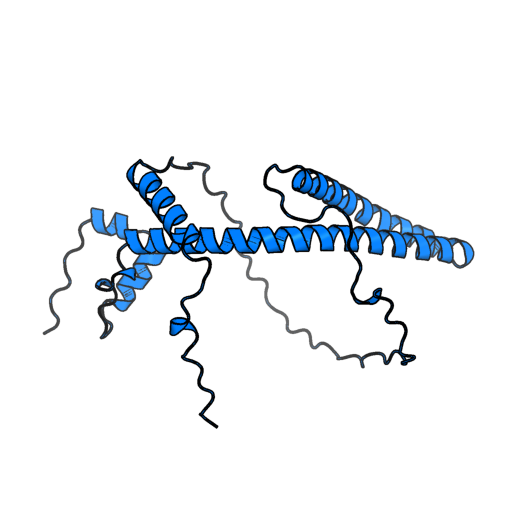39 -11.521 -8.759 1.00 94.12 128 SER A C 1
ATOM 1068 O O . SER A 1 128 ? -3.608 -12.685 -8.532 1.00 94.12 128 SER A O 1
ATOM 1070 N N . GLY A 1 129 ? -4.140 -10.643 -7.774 1.00 92.50 129 GLY A N 1
ATOM 1071 C CA . GLY A 1 129 ? -4.010 -10.967 -6.358 1.00 92.50 129 GLY A CA 1
ATOM 1072 C C . GLY A 1 129 ? -5.263 -11.598 -5.751 1.00 92.50 129 GLY A C 1
ATOM 1073 O O . GLY A 1 129 ? -6.294 -11.785 -6.394 1.00 92.50 129 GLY A O 1
ATOM 1074 N N . LEU A 1 130 ? -5.188 -11.897 -4.452 1.00 92.31 130 LEU A N 1
ATOM 1075 C CA . LEU A 1 130 ? -6.333 -12.377 -3.679 1.00 92.31 130 LEU A CA 1
ATOM 1076 C C . LEU A 1 130 ? -6.994 -11.220 -2.929 1.00 92.31 130 LEU A C 1
ATOM 1078 O O . LEU A 1 130 ? -6.388 -10.636 -2.027 1.00 92.31 130 LEU A O 1
ATOM 1082 N N . ARG A 1 131 ? -8.261 -10.951 -3.253 1.00 94.12 131 ARG A N 1
ATOM 1083 C CA . ARG A 1 131 ? -9.084 -9.944 -2.573 1.00 94.12 131 ARG A CA 1
ATOM 1084 C C . ARG A 1 131 ? -9.310 -10.291 -1.096 1.00 94.12 131 ARG A C 1
ATOM 1086 O O . ARG A 1 131 ? -9.447 -11.460 -0.727 1.00 94.12 131 ARG A O 1
ATOM 1093 N N . GLY A 1 132 ? -9.404 -9.255 -0.265 1.00 90.94 132 GLY A N 1
ATOM 1094 C CA . GLY A 1 132 ? -9.750 -9.365 1.152 1.00 90.94 132 GLY A CA 1
ATOM 1095 C C . GLY A 1 132 ? -8.550 -9.598 2.071 1.00 90.94 132 GLY A C 1
ATOM 1096 O O . GLY A 1 132 ? -7.398 -9.415 1.688 1.00 90.94 132 GLY A O 1
ATOM 1097 N N . CYS A 1 133 ? -8.835 -9.978 3.317 1.00 92.12 133 CYS A N 1
ATOM 1098 C CA . CYS A 1 133 ? -7.824 -10.124 4.364 1.00 92.12 133 CYS A CA 1
ATOM 1099 C C . CYS A 1 133 ? -7.170 -11.516 4.355 1.00 92.12 133 CYS A C 1
ATOM 1101 O O . CYS A 1 133 ? -7.795 -12.519 4.008 1.00 92.12 133 CYS A O 1
ATOM 1103 N N . GLY A 1 134 ? -5.912 -11.574 4.782 1.00 90.94 134 GLY A N 1
ATOM 1104 C CA . GLY A 1 134 ? -5.183 -12.796 5.100 1.00 90.94 134 GLY A CA 1
ATOM 1105 C C . GLY A 1 134 ? -5.241 -13.157 6.587 1.00 90.94 134 GLY A C 1
ATOM 1106 O O . GLY A 1 134 ? -6.084 -12.666 7.346 1.00 90.94 134 GLY A O 1
ATOM 1107 N N . VAL A 1 135 ? -4.320 -14.031 6.986 1.00 87.56 135 VAL A N 1
ATOM 1108 C CA . VAL A 1 135 ? -4.070 -14.444 8.372 1.00 87.56 135 VAL A CA 1
ATOM 1109 C C . VAL A 1 135 ? -2.643 -14.022 8.713 1.00 87.56 135 VAL A C 1
ATOM 1111 O O . VAL A 1 135 ? -1.755 -14.130 7.863 1.00 87.56 135 VAL A O 1
ATOM 1114 N N . ARG A 1 136 ? -2.421 -13.468 9.909 1.00 80.19 136 ARG A N 1
ATOM 1115 C CA . ARG A 1 136 ? -1.059 -13.190 10.380 1.00 80.19 136 ARG A CA 1
ATOM 1116 C C . ARG A 1 136 ? -0.395 -14.509 10.752 1.00 80.19 136 ARG A C 1
ATOM 1118 O O . ARG A 1 136 ? -1.025 -15.334 11.394 1.00 80.19 136 ARG A O 1
ATOM 1125 N N . ALA A 1 137 ? 0.890 -14.663 10.443 1.00 76.31 137 ALA A N 1
ATOM 1126 C CA . ALA A 1 137 ? 1.641 -15.871 10.796 1.00 76.31 137 ALA A CA 1
ATOM 1127 C C . ALA A 1 137 ? 1.624 -16.185 12.311 1.00 76.31 137 ALA A C 1
ATOM 1129 O O . ALA A 1 137 ? 1.726 -17.338 12.692 1.00 76.31 137 ALA A O 1
ATOM 1130 N N . ALA A 1 138 ? 1.447 -15.179 13.177 1.00 69.50 138 ALA A N 1
ATOM 1131 C CA . ALA A 1 138 ? 1.312 -15.375 14.625 1.00 69.50 138 ALA A CA 1
ATOM 1132 C C . ALA A 1 138 ? -0.050 -15.956 15.069 1.00 69.50 138 ALA A C 1
ATOM 1134 O O . ALA A 1 138 ? -0.154 -16.443 16.188 1.00 69.50 138 ALA A O 1
ATOM 1135 N N . ASP A 1 139 ? -1.074 -15.886 14.211 1.00 62.66 139 ASP A N 1
ATOM 1136 C CA . ASP A 1 139 ? -2.416 -16.450 14.435 1.00 62.66 139 ASP A CA 1
ATOM 1137 C C . ASP A 1 139 ? -2.594 -17.820 13.756 1.00 62.66 139 ASP A C 1
ATOM 1139 O O . ASP A 1 139 ? -3.650 -18.449 13.895 1.00 62.66 139 ASP A O 1
ATOM 1143 N N . GLU A 1 140 ? -1.587 -18.300 13.012 1.00 54.78 140 GLU A N 1
ATOM 1144 C CA . GLU A 1 140 ? -1.554 -19.698 12.590 1.00 54.78 140 GLU A CA 1
ATOM 1145 C C . GLU A 1 140 ? -1.431 -20.544 13.856 1.00 54.78 140 GLU A C 1
ATOM 1147 O O . GLU A 1 140 ? -0.390 -20.618 14.503 1.00 54.78 140 GLU A O 1
ATOM 1152 N N . THR A 1 141 ? -2.561 -21.111 14.268 1.00 49.66 141 THR A N 1
ATOM 1153 C CA . THR A 1 141 ? -2.660 -21.978 15.435 1.00 49.66 141 THR A CA 1
ATOM 1154 C C . THR A 1 141 ? -1.939 -23.277 15.105 1.00 49.66 141 THR A C 1
ATOM 1156 O O . THR A 1 141 ? -2.546 -24.235 14.634 1.00 49.66 141 THR A O 1
ATOM 1159 N N . ASP A 1 142 ? -0.631 -23.307 15.346 1.00 41.16 142 ASP A N 1
ATOM 1160 C CA . ASP A 1 142 ? 0.109 -24.551 15.498 1.00 41.16 142 ASP A CA 1
ATOM 1161 C C . ASP A 1 142 ? -0.458 -25.270 16.737 1.00 41.16 142 ASP A C 1
ATOM 1163 O O . ASP A 1 142 ? -0.389 -24.732 17.847 1.00 41.16 142 ASP A O 1
ATOM 1167 N N . PRO A 1 143 ? -1.041 -26.480 16.618 1.00 42.38 143 PRO A N 1
ATOM 1168 C CA . PRO A 1 143 ? -1.633 -27.194 17.753 1.00 42.38 143 PRO A CA 1
ATOM 1169 C C . PRO A 1 143 ? -0.589 -27.805 18.707 1.00 42.38 143 PRO A C 1
ATOM 1171 O O . PRO A 1 143 ? -0.866 -28.781 19.402 1.00 42.38 143 PRO A O 1
ATOM 1174 N N . SER A 1 144 ? 0.624 -27.260 18.758 1.00 51.00 144 SER A N 1
ATOM 1175 C CA . SER A 1 144 ? 1.680 -27.720 19.646 1.00 51.00 144 SER A CA 1
ATOM 1176 C C . SER A 1 144 ? 2.702 -26.608 19.830 1.00 51.00 144 SER A C 1
ATOM 1178 O O . SER A 1 144 ? 3.482 -26.345 18.924 1.00 51.00 144 SER A O 1
ATOM 1180 N N . VAL A 1 145 ? 2.700 -25.981 21.006 1.00 41.62 145 VAL A N 1
ATOM 1181 C CA . VAL A 1 145 ? 3.847 -25.844 21.924 1.00 41.62 145 VAL A CA 1
ATOM 1182 C C . VAL A 1 145 ? 3.482 -24.776 22.965 1.00 41.62 145 VAL A C 1
ATOM 1184 O O . VAL A 1 145 ? 3.422 -23.582 22.683 1.00 41.62 145 VAL A O 1
ATOM 1187 N N . ASP A 1 146 ? 3.266 -25.236 24.199 1.00 45.69 146 ASP A N 1
ATOM 1188 C CA . ASP A 1 146 ? 3.410 -24.427 25.408 1.00 45.69 146 ASP A CA 1
ATOM 1189 C C . ASP A 1 146 ? 4.833 -23.848 25.453 1.00 45.69 146 ASP A C 1
ATOM 1191 O O . ASP A 1 146 ? 5.811 -24.599 25.484 1.00 45.69 146 ASP A O 1
ATOM 1195 N N . GLY A 1 147 ? 4.980 -22.522 25.472 1.00 37.94 147 GLY A N 1
ATOM 1196 C CA . GLY A 1 147 ? 6.308 -21.910 25.449 1.00 37.94 147 GLY A CA 1
ATOM 1197 C C . GLY A 1 147 ? 6.318 -20.416 25.739 1.00 37.94 147 GLY A C 1
ATOM 1198 O O . GLY A 1 147 ? 6.388 -19.608 24.826 1.00 37.94 147 GLY A O 1
ATOM 1199 N N . VAL A 1 148 ? 6.239 -20.080 27.028 1.00 37.91 148 VAL A N 1
ATOM 1200 C CA . VAL A 1 148 ? 6.734 -18.864 27.708 1.00 37.91 148 VAL A CA 1
ATOM 1201 C C . VAL A 1 148 ? 7.204 -17.715 26.795 1.00 37.91 148 VAL A C 1
ATOM 1203 O O . VAL A 1 148 ? 8.283 -17.760 26.210 1.00 37.91 148 VAL A O 1
ATOM 1206 N N . PHE A 1 149 ? 6.449 -16.614 26.802 1.00 37.59 149 PHE A N 1
ATOM 1207 C CA . PHE A 1 149 ? 6.868 -15.329 26.242 1.00 37.59 149 PHE A CA 1
ATOM 1208 C C . PHE A 1 149 ? 8.059 -14.777 27.049 1.00 37.59 149 PHE A C 1
ATOM 1210 O O . PHE A 1 149 ? 7.887 -14.269 28.158 1.00 37.59 149 PHE A O 1
ATOM 1217 N N . HIS A 1 150 ? 9.282 -14.906 26.529 1.00 36.00 150 HIS A N 1
ATOM 1218 C CA . HIS A 1 150 ? 10.433 -14.165 27.046 1.00 36.00 150 HIS A CA 1
ATOM 1219 C C . HIS A 1 150 ? 10.461 -12.786 26.388 1.00 36.00 150 HIS A C 1
ATOM 1221 O O . HIS A 1 150 ? 10.665 -12.664 25.181 1.00 36.00 150 HIS A O 1
ATOM 1227 N N . ALA A 1 151 ? 10.231 -11.749 27.194 1.00 36.16 151 ALA A N 1
ATOM 1228 C CA . ALA A 1 151 ? 10.385 -10.366 26.771 1.00 36.16 151 ALA A CA 1
ATOM 1229 C C . ALA A 1 151 ? 11.843 -10.113 26.332 1.00 36.16 151 ALA A C 1
ATOM 1231 O O . ALA A 1 151 ? 12.762 -10.517 27.053 1.00 36.16 151 ALA A O 1
ATOM 1232 N N . PRO A 1 152 ? 12.086 -9.443 25.191 1.00 38.88 152 PRO A N 1
ATOM 1233 C CA . PRO A 1 152 ? 13.434 -9.041 24.814 1.00 38.88 152 PRO A CA 1
ATOM 1234 C C . PRO A 1 152 ? 13.969 -8.016 25.827 1.00 38.88 152 PRO A C 1
ATOM 1236 O O . PRO A 1 152 ? 13.209 -7.142 26.258 1.00 38.88 152 PRO A O 1
ATOM 1239 N N . PRO A 1 153 ? 15.253 -8.082 26.221 1.00 35.19 153 PRO A N 1
ATOM 1240 C CA . PRO A 1 153 ? 15.842 -7.058 27.067 1.00 35.19 153 PRO A CA 1
ATOM 1241 C C . PRO A 1 153 ? 15.919 -5.737 26.295 1.00 35.19 153 PRO A C 1
ATOM 1243 O O . PRO A 1 153 ? 16.292 -5.707 25.123 1.00 35.19 153 PRO A O 1
ATOM 1246 N N . ALA A 1 154 ? 15.554 -4.651 26.976 1.00 40.72 154 ALA A N 1
ATOM 1247 C CA . ALA A 1 154 ? 15.617 -3.292 26.463 1.00 40.72 154 ALA A CA 1
ATOM 1248 C C . ALA A 1 154 ? 17.049 -2.953 26.017 1.00 40.72 154 ALA A C 1
ATOM 1250 O O . ALA A 1 154 ? 17.947 -2.815 26.848 1.00 40.72 154 ALA A O 1
ATOM 1251 N N . ALA A 1 155 ? 17.250 -2.822 24.707 1.00 38.06 155 ALA A N 1
ATOM 1252 C CA . ALA A 1 155 ? 18.417 -2.156 24.157 1.00 38.06 155 ALA A CA 1
ATOM 1253 C C . ALA A 1 155 ? 18.193 -0.645 24.290 1.00 38.06 155 ALA A C 1
ATOM 1255 O O . ALA A 1 155 ? 17.177 -0.109 23.852 1.00 38.06 155 ALA A O 1
ATOM 1256 N N . THR A 1 156 ? 19.114 0.025 24.968 1.00 41.22 156 THR A N 1
ATOM 1257 C CA . THR A 1 156 ? 19.217 1.482 24.990 1.00 41.22 156 THR A CA 1
ATOM 1258 C C . THR A 1 156 ? 19.646 1.958 23.606 1.00 41.22 156 THR A C 1
ATOM 1260 O O . THR A 1 156 ? 20.764 1.657 23.194 1.00 41.22 156 THR A O 1
ATOM 1263 N N . ASP A 1 157 ? 18.772 2.683 22.908 1.00 38.69 157 ASP A N 1
ATOM 1264 C CA . ASP A 1 157 ? 19.119 3.391 21.675 1.00 38.69 157 ASP A CA 1
ATOM 1265 C C . ASP A 1 157 ? 19.910 4.658 22.022 1.00 38.69 157 ASP A C 1
ATOM 1267 O O . ASP A 1 157 ? 19.392 5.600 22.631 1.00 38.69 157 ASP A O 1
ATOM 1271 N N . GLU A 1 158 ? 21.181 4.674 21.629 1.00 43.62 158 GLU A N 1
ATOM 1272 C CA . GLU A 1 158 ? 21.929 5.907 21.421 1.00 43.62 158 GLU A CA 1
ATOM 1273 C C . GLU A 1 158 ? 21.410 6.545 20.128 1.00 43.62 158 GLU A C 1
ATOM 1275 O O . GLU A 1 158 ? 21.507 5.979 19.042 1.00 43.62 158 GLU A O 1
ATOM 1280 N N . VAL A 1 159 ? 20.795 7.719 20.259 1.00 39.31 159 VAL A N 1
ATOM 1281 C CA . VAL A 1 159 ? 20.245 8.478 19.136 1.00 39.31 159 VAL A CA 1
ATOM 1282 C C . VAL A 1 159 ? 21.400 9.177 18.415 1.00 39.31 159 VAL A C 1
ATOM 1284 O O . VAL A 1 159 ? 21.833 10.249 18.840 1.00 39.31 159 VAL A O 1
ATOM 1287 N N . GLU A 1 160 ? 21.901 8.593 17.326 1.00 42.19 160 GLU A N 1
ATOM 1288 C CA . GLU A 1 160 ? 22.704 9.338 16.353 1.00 42.19 160 GLU A CA 1
ATOM 1289 C C . GLU A 1 160 ? 21.782 10.242 15.524 1.00 42.19 160 GLU A C 1
ATOM 1291 O O . GLU A 1 160 ? 20.838 9.813 14.859 1.00 42.19 160 GLU A O 1
ATOM 1296 N N . GLN A 1 161 ? 22.038 11.541 15.633 1.00 35.31 161 GLN A N 1
ATOM 1297 C CA . GLN A 1 161 ? 21.284 12.614 15.009 1.00 35.31 161 GLN A CA 1
ATOM 1298 C C . GLN A 1 161 ? 21.713 12.727 13.537 1.00 35.31 161 GLN A C 1
ATOM 1300 O O . GLN A 1 161 ? 22.753 13.306 13.235 1.00 35.31 161 GLN A O 1
ATOM 1305 N N . TYR A 1 162 ? 20.932 12.156 12.619 1.00 42.94 162 TYR A N 1
ATOM 1306 C CA . TYR A 1 162 ? 21.106 12.391 11.185 1.00 42.94 162 TYR A CA 1
ATOM 1307 C C . TYR A 1 162 ? 20.483 13.739 10.816 1.00 42.94 162 TYR A C 1
ATOM 1309 O O . TYR A 1 162 ? 19.288 13.958 11.012 1.00 42.94 162 TYR A O 1
ATOM 1317 N N . GLU A 1 163 ? 21.311 14.654 10.313 1.00 41.56 163 GLU A N 1
ATOM 1318 C CA . GLU A 1 163 ? 20.858 15.923 9.754 1.00 41.56 163 GLU A CA 1
ATOM 1319 C C . GLU A 1 163 ? 20.046 15.674 8.474 1.00 41.56 163 GLU A C 1
ATOM 1321 O O . GLU A 1 163 ? 20.495 15.017 7.533 1.00 41.56 163 GLU A O 1
ATOM 1326 N N . ASP A 1 164 ? 18.826 16.209 8.482 1.00 44.44 164 ASP A N 1
ATOM 1327 C CA . ASP A 1 164 ? 17.843 16.212 7.404 1.00 44.44 164 ASP A CA 1
ATOM 1328 C C . ASP A 1 164 ? 18.332 17.089 6.240 1.00 44.44 164 ASP A C 1
ATOM 1330 O O . ASP A 1 164 ? 18.111 18.301 6.183 1.00 44.44 164 ASP A O 1
ATOM 1334 N N . GLY A 1 165 ? 19.074 16.473 5.322 1.00 41.03 165 GLY A N 1
ATOM 1335 C CA . GLY A 1 165 ? 19.385 17.046 4.019 1.00 41.03 165 GLY A CA 1
ATOM 1336 C C . GLY A 1 165 ? 18.175 16.913 3.104 1.00 41.03 165 GLY A C 1
ATOM 1337 O O . GLY A 1 165 ? 18.066 15.925 2.381 1.00 41.03 165 GLY A O 1
ATOM 1338 N N . GLY A 1 166 ? 17.281 17.904 3.154 1.00 37.75 166 GLY A N 1
ATOM 1339 C CA . GLY A 1 166 ? 16.082 17.981 2.321 1.00 37.75 166 GLY A CA 1
ATOM 1340 C C . GLY A 1 166 ? 16.374 17.690 0.847 1.00 37.75 166 GLY A C 1
ATOM 1341 O O . GLY A 1 166 ? 17.112 18.421 0.182 1.00 37.75 166 GLY A O 1
ATOM 1342 N N . LEU A 1 167 ? 15.783 16.606 0.348 1.00 45.81 167 LEU A N 1
ATOM 1343 C CA . LEU A 1 167 ? 15.698 16.303 -1.075 1.00 45.81 167 LEU A CA 1
ATOM 1344 C C . LEU A 1 167 ? 14.741 17.319 -1.719 1.00 45.81 167 LEU A C 1
ATOM 1346 O O . LEU A 1 167 ? 13.649 17.520 -1.183 1.00 45.81 167 LEU A O 1
ATOM 1350 N N . PRO A 1 168 ? 15.116 17.976 -2.830 1.00 42.84 168 PRO A N 1
ATOM 1351 C CA . PRO A 1 168 ? 14.182 18.827 -3.547 1.00 42.84 168 PRO A CA 1
ATOM 1352 C C . PRO A 1 168 ? 13.009 17.983 -4.050 1.00 42.84 168 PRO A C 1
ATOM 1354 O O . PRO A 1 168 ? 13.191 16.864 -4.528 1.00 42.84 168 PRO A O 1
ATOM 1357 N N . GLU A 1 169 ? 11.813 18.541 -3.883 1.00 50.31 169 GLU A N 1
ATOM 1358 C CA . GLU A 1 169 ? 10.550 18.014 -4.383 1.00 50.31 169 GLU A CA 1
ATOM 1359 C C . GLU A 1 169 ? 10.692 17.689 -5.876 1.00 50.31 169 GLU A C 1
ATOM 1361 O O . GLU A 1 169 ? 11.118 18.544 -6.654 1.00 50.31 169 GLU A O 1
ATOM 1366 N N . ASP A 1 170 ? 10.371 16.446 -6.251 1.00 51.53 170 ASP A N 1
ATOM 1367 C CA . ASP A 1 170 ? 10.283 16.010 -7.644 1.00 51.53 170 ASP A CA 1
ATOM 1368 C C . ASP A 1 170 ? 9.375 16.986 -8.403 1.00 51.53 170 ASP A C 1
ATOM 1370 O O . ASP A 1 170 ? 8.158 17.039 -8.193 1.00 51.53 170 ASP A O 1
ATOM 1374 N N . GLU A 1 171 ? 9.981 17.775 -9.288 1.00 51.00 171 GLU A N 1
ATOM 1375 C CA . GLU A 1 171 ? 9.251 18.482 -10.323 1.00 51.00 171 GLU A CA 1
ATOM 1376 C C . GLU A 1 171 ? 8.504 17.430 -11.143 1.00 51.00 171 GLU A C 1
ATOM 1378 O O . GLU A 1 171 ? 9.099 16.516 -11.714 1.00 51.00 171 GLU A O 1
ATOM 1383 N N . ASN A 1 172 ? 7.177 17.555 -11.149 1.00 45.28 172 ASN A N 1
ATOM 1384 C CA . ASN A 1 172 ? 6.261 16.791 -11.985 1.00 45.28 172 ASN A CA 1
ATOM 1385 C C . ASN A 1 172 ? 6.871 16.653 -13.393 1.00 45.28 172 ASN A C 1
ATOM 1387 O O . ASN A 1 172 ? 7.044 17.684 -14.055 1.00 45.28 172 ASN A O 1
ATOM 1391 N N . PRO A 1 173 ? 7.213 15.440 -13.871 1.00 45.94 173 PRO A N 1
ATOM 1392 C CA . PRO A 1 173 ? 7.643 15.285 -15.246 1.00 45.94 173 PRO A CA 1
ATOM 1393 C C . PRO A 1 173 ? 6.472 15.745 -16.105 1.00 45.94 173 PRO A C 1
ATOM 1395 O O . PRO A 1 173 ? 5.360 15.236 -15.962 1.00 45.94 173 PRO A O 1
ATOM 1398 N N . SER A 1 174 ? 6.711 16.757 -16.932 1.00 44.03 174 SER A N 1
ATOM 1399 C CA . SER A 1 174 ? 5.778 17.207 -17.958 1.00 44.03 174 SER A CA 1
ATOM 1400 C C . SER A 1 174 ? 5.154 15.998 -18.656 1.00 44.03 174 SER A C 1
ATOM 1402 O O . SER A 1 174 ? 5.883 15.120 -19.116 1.00 44.03 174 SER A O 1
ATOM 1404 N N . GLU A 1 175 ? 3.820 15.971 -18.723 1.00 48.38 175 GLU A N 1
ATOM 1405 C CA . GLU A 1 175 ? 2.977 14.969 -19.398 1.00 48.38 175 GLU A CA 1
ATOM 1406 C C . GLU A 1 175 ? 3.138 14.991 -20.933 1.00 48.38 175 GLU A C 1
ATOM 1408 O O . GLU A 1 175 ? 2.171 14.846 -21.673 1.00 48.38 175 GLU A O 1
ATOM 1413 N N . ASP A 1 176 ? 4.356 15.168 -21.434 1.00 46.50 176 ASP A N 1
ATOM 1414 C CA . ASP A 1 176 ? 4.679 14.872 -22.822 1.00 46.50 176 ASP A CA 1
ATOM 1415 C C . ASP A 1 176 ? 5.130 13.408 -22.867 1.00 46.50 176 ASP A C 1
ATOM 1417 O O . ASP A 1 176 ? 6.312 13.081 -22.985 1.00 46.50 176 ASP A O 1
ATOM 1421 N N . GLU A 1 177 ? 4.159 12.501 -22.711 1.00 54.31 177 GLU A N 1
ATOM 1422 C CA . GLU A 1 177 ? 4.303 11.122 -23.174 1.00 54.31 177 GLU A CA 1
ATOM 1423 C C . GLU A 1 177 ? 4.455 11.181 -24.700 1.00 54.31 177 GLU A C 1
ATOM 1425 O O . GLU A 1 177 ? 3.476 11.092 -25.441 1.00 54.31 177 GLU A O 1
ATOM 1430 N N . GLU A 1 178 ? 5.682 11.410 -25.183 1.00 56.38 178 GLU A N 1
ATOM 1431 C CA . GLU A 1 178 ? 6.005 11.271 -26.600 1.00 56.38 178 GLU A CA 1
ATOM 1432 C C . GLU A 1 178 ? 5.578 9.866 -27.031 1.00 56.38 178 GLU A C 1
ATOM 1434 O O . GLU A 1 178 ? 6.127 8.858 -26.571 1.00 56.38 178 GLU A O 1
ATOM 1439 N N . GLU A 1 179 ? 4.546 9.806 -27.878 1.00 55.00 179 GLU A N 1
ATOM 1440 C CA . GLU A 1 1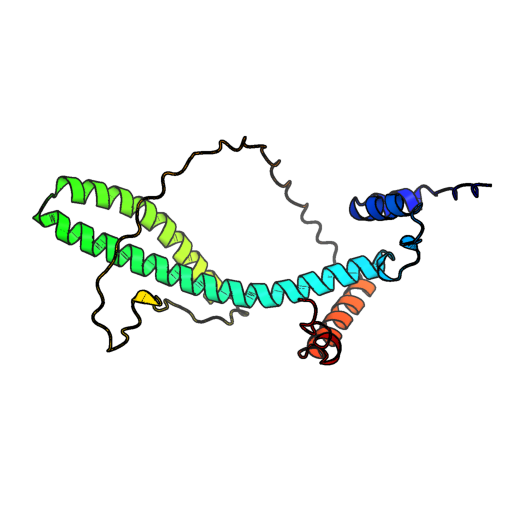79 ? 4.067 8.554 -28.447 1.00 55.00 179 GLU A CA 1
ATOM 1441 C C . GLU A 1 179 ? 5.274 7.835 -29.065 1.00 55.00 179 GLU A C 1
ATOM 1443 O O . GLU A 1 179 ? 5.978 8.423 -29.894 1.00 55.00 179 GLU A O 1
ATOM 1448 N N . PRO A 1 180 ? 5.561 6.586 -28.657 1.00 54.34 180 PRO A N 1
ATOM 1449 C CA . PRO A 1 180 ? 6.731 5.885 -29.147 1.00 54.34 180 PRO A CA 1
ATOM 1450 C C . PRO A 1 180 ? 6.629 5.769 -30.666 1.00 54.34 180 PRO A C 1
ATOM 1452 O O . PRO A 1 180 ? 5.620 5.287 -31.185 1.00 54.34 180 PRO A O 1
ATOM 1455 N N . ASP A 1 181 ? 7.665 6.213 -31.375 1.00 69.44 181 ASP A N 1
ATOM 1456 C CA . ASP A 1 181 ? 7.725 6.109 -32.830 1.00 69.44 181 ASP A CA 1
ATOM 1457 C C . ASP A 1 181 ? 7.679 4.637 -33.300 1.00 69.44 181 ASP A C 1
ATOM 1459 O O . ASP A 1 181 ? 7.823 3.693 -32.517 1.00 69.44 181 ASP A O 1
ATOM 1463 N N . GLU A 1 182 ? 7.442 4.400 -34.594 1.00 64.94 182 GLU A N 1
ATOM 1464 C CA . GLU A 1 182 ? 7.278 3.037 -35.136 1.00 64.94 182 GLU A CA 1
ATOM 1465 C C . GLU A 1 182 ? 8.483 2.124 -34.840 1.00 64.94 182 GLU A C 1
ATOM 1467 O O . GLU A 1 182 ? 8.323 0.917 -34.627 1.00 64.94 182 GLU A O 1
ATOM 1472 N N . ALA A 1 183 ? 9.691 2.694 -34.780 1.00 58.97 183 ALA A N 1
ATOM 1473 C CA . ALA A 1 183 ? 10.899 1.966 -34.413 1.00 58.97 183 ALA A CA 1
ATOM 1474 C C . ALA A 1 183 ? 10.845 1.5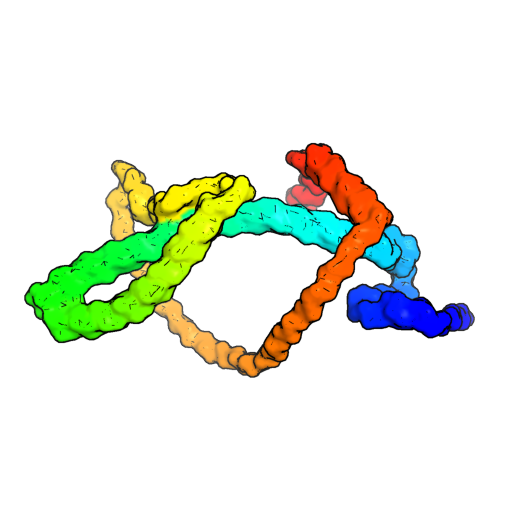30 -32.943 1.00 58.97 183 ALA A C 1
ATOM 1476 O O . ALA A 1 183 ? 11.094 0.364 -32.627 1.00 58.97 183 ALA A O 1
ATOM 1477 N N . MET A 1 184 ? 10.443 2.429 -32.051 1.00 56.81 184 MET A N 1
ATOM 1478 C CA . MET A 1 184 ? 10.281 2.173 -30.628 1.00 56.81 184 MET A CA 1
ATOM 1479 C C . MET A 1 184 ? 9.144 1.190 -30.331 1.00 56.81 184 MET A C 1
ATOM 1481 O O . MET A 1 184 ? 9.303 0.322 -29.470 1.00 56.81 184 MET A O 1
ATOM 1485 N N . GLN A 1 185 ? 8.045 1.232 -31.086 1.00 65.44 185 GLN A N 1
ATOM 1486 C CA . GLN A 1 185 ? 6.962 0.245 -31.001 1.00 65.44 185 GLN A CA 1
ATOM 1487 C C . GLN A 1 185 ? 7.409 -1.142 -31.477 1.00 65.44 185 GLN A C 1
ATOM 1489 O O . GLN A 1 185 ? 7.153 -2.146 -30.805 1.00 65.44 185 GLN A O 1
ATOM 1494 N N . SER A 1 186 ? 8.141 -1.221 -32.593 1.00 72.12 186 SER A N 1
ATOM 1495 C CA . SER A 1 186 ? 8.726 -2.481 -33.068 1.00 72.12 186 SER A CA 1
ATOM 1496 C C . SER A 1 186 ? 9.716 -3.062 -32.052 1.00 72.12 186 SER A C 1
ATOM 1498 O O . SER A 1 186 ? 9.779 -4.281 -31.875 1.00 72.12 186 SER A O 1
ATOM 1500 N N . LEU A 1 187 ? 10.476 -2.205 -31.368 1.00 63.25 187 LEU A N 1
ATOM 1501 C CA . LEU A 1 187 ? 11.419 -2.601 -30.324 1.00 63.25 187 LEU A CA 1
ATOM 1502 C C . LEU A 1 187 ? 10.710 -3.075 -29.048 1.00 63.25 187 LEU A C 1
ATOM 1504 O O . LEU A 1 187 ? 11.102 -4.100 -28.490 1.00 63.25 187 LEU A O 1
ATOM 1508 N N . LEU A 1 188 ? 9.642 -2.396 -28.618 1.00 64.00 188 LEU A N 1
ATOM 1509 C CA . LEU A 1 188 ? 8.799 -2.816 -27.492 1.00 64.00 188 LEU A CA 1
ATOM 1510 C C . LEU A 1 188 ? 8.149 -4.179 -27.759 1.00 64.00 188 LEU A C 1
ATOM 1512 O O . LEU A 1 188 ? 8.234 -5.079 -26.925 1.00 64.00 188 LEU A O 1
ATOM 1516 N N . THR A 1 189 ? 7.610 -4.372 -28.962 1.00 72.75 189 THR A N 1
ATOM 1517 C CA . THR A 1 189 ? 7.028 -5.653 -29.395 1.00 72.75 189 THR A CA 1
ATOM 1518 C C . THR A 1 189 ? 8.092 -6.761 -29.433 1.00 72.75 189 THR A C 1
ATOM 1520 O O . THR A 1 189 ? 7.856 -7.901 -29.023 1.00 72.75 189 THR A O 1
ATOM 1523 N N . GLY A 1 190 ? 9.310 -6.425 -29.875 1.00 73.31 190 GLY A N 1
ATOM 1524 C CA . GLY A 1 190 ? 10.467 -7.319 -29.829 1.00 73.31 190 GLY A CA 1
ATOM 1525 C C . GLY A 1 190 ? 10.840 -7.726 -28.401 1.00 73.31 190 GLY A C 1
ATOM 1526 O O . GLY A 1 190 ? 11.030 -8.916 -28.139 1.00 73.31 190 GLY A O 1
ATOM 1527 N N . LEU A 1 191 ? 10.876 -6.775 -27.463 1.00 65.31 191 LEU A N 1
ATOM 1528 C CA . LEU A 1 191 ? 11.142 -7.035 -26.044 1.00 65.31 191 LEU A CA 1
ATOM 1529 C C . LEU A 1 191 ? 10.075 -7.930 -25.417 1.00 65.31 191 LEU A C 1
ATOM 1531 O O . LEU A 1 191 ? 10.424 -8.884 -24.725 1.00 65.31 191 LEU A O 1
ATOM 1535 N N . GLU A 1 192 ? 8.796 -7.690 -25.695 1.00 65.50 192 GLU A N 1
ATOM 1536 C CA . GLU A 1 192 ? 7.720 -8.568 -25.231 1.00 65.50 192 GLU A CA 1
ATOM 1537 C C . GLU A 1 192 ? 7.924 -10.003 -25.728 1.00 65.50 192 GLU A C 1
ATOM 1539 O O . GLU A 1 192 ? 7.850 -10.943 -24.937 1.00 65.50 192 GLU A O 1
ATOM 1544 N N . SER A 1 193 ? 8.289 -10.184 -27.000 1.00 67.25 193 SER A N 1
ATOM 1545 C CA . SER A 1 193 ? 8.540 -11.512 -27.574 1.00 67.25 193 SER A CA 1
ATOM 1546 C C . SER A 1 193 ? 9.754 -12.238 -26.971 1.00 67.25 193 SER A C 1
ATOM 1548 O O . SER A 1 193 ? 9.743 -13.466 -26.869 1.00 67.25 193 SER A O 1
ATOM 1550 N N . ILE A 1 194 ? 10.789 -11.498 -26.554 1.00 63.91 194 ILE A N 1
ATOM 1551 C CA . ILE A 1 194 ? 11.987 -12.047 -25.901 1.00 63.91 194 ILE A CA 1
ATOM 1552 C C . ILE A 1 194 ? 11.656 -12.443 -24.465 1.00 63.91 194 ILE A C 1
ATOM 1554 O O . ILE A 1 194 ? 11.964 -13.555 -24.052 1.00 63.91 194 ILE A O 1
ATOM 1558 N N . VAL A 1 195 ? 10.967 -11.577 -23.722 1.00 59.00 195 VAL A N 1
ATOM 1559 C CA . VAL A 1 195 ? 10.631 -11.850 -22.321 1.00 59.00 195 VAL A CA 1
ATOM 1560 C C . VAL A 1 195 ? 9.635 -13.011 -22.208 1.00 59.00 195 VAL A C 1
ATOM 1562 O O . VAL A 1 195 ? 9.760 -13.815 -21.293 1.00 59.00 195 VAL A O 1
ATOM 1565 N N . MET A 1 196 ? 8.692 -13.168 -23.147 1.00 58.94 196 MET A N 1
ATOM 1566 C CA . MET A 1 196 ? 7.785 -14.333 -23.177 1.00 58.94 196 MET A CA 1
ATOM 1567 C C . MET A 1 196 ? 8.493 -15.663 -23.500 1.00 58.94 196 MET A C 1
ATOM 1569 O O . MET A 1 196 ? 7.896 -16.726 -23.349 1.00 58.94 196 MET A O 1
ATOM 1573 N N . ARG A 1 197 ? 9.749 -15.629 -23.964 1.00 57.94 197 ARG A N 1
ATOM 1574 C CA . ARG A 1 197 ? 10.576 -16.827 -24.185 1.00 57.94 197 ARG A CA 1
ATOM 1575 C C . ARG A 1 197 ? 11.471 -17.168 -22.990 1.00 57.94 197 ARG A C 1
ATOM 1577 O O . ARG A 1 197 ? 11.958 -18.292 -22.934 1.00 57.94 197 ARG A O 1
ATOM 1584 N N . ASP A 1 198 ? 11.667 -16.235 -22.057 1.00 53.38 198 ASP A N 1
ATOM 1585 C CA . ASP A 1 198 ? 12.720 -16.273 -21.033 1.00 53.38 198 ASP A CA 1
ATOM 1586 C C . ASP A 1 198 ? 12.158 -16.446 -19.603 1.00 53.38 198 ASP A C 1
ATOM 1588 O O . ASP A 1 198 ? 12.668 -15.886 -18.633 1.00 53.38 198 ASP A O 1
ATOM 1592 N N . ASP A 1 199 ? 11.126 -17.283 -19.442 1.00 51.69 199 ASP A N 1
ATOM 1593 C CA . ASP A 1 199 ? 10.647 -17.758 -18.126 1.00 51.69 199 ASP A CA 1
ATOM 1594 C C . ASP A 1 199 ? 11.644 -18.722 -17.441 1.00 51.69 199 ASP A C 1
ATOM 1596 O O . ASP A 1 199 ? 11.349 -19.354 -16.426 1.00 51.69 199 ASP A O 1
ATOM 1600 N N . SER A 1 200 ? 12.849 -18.883 -17.985 1.00 57.72 200 SER A N 1
ATOM 1601 C CA . SER A 1 200 ? 13.892 -19.740 -17.431 1.00 57.72 200 SER A CA 1
ATOM 1602 C C . SER A 1 200 ? 15.236 -19.036 -17.509 1.00 57.72 200 SER A C 1
ATOM 1604 O O . SER A 1 200 ? 15.790 -18.866 -18.589 1.00 57.72 200 SER A O 1
ATOM 1606 N N . ILE A 1 201 ? 15.790 -18.680 -16.345 1.00 49.41 201 ILE A N 1
ATOM 1607 C CA . ILE A 1 201 ? 17.196 -18.282 -16.229 1.00 49.41 201 ILE A CA 1
ATOM 1608 C C . ILE A 1 201 ? 18.034 -19.425 -16.826 1.00 49.41 201 ILE A C 1
ATOM 1610 O O . ILE A 1 201 ? 17.942 -20.553 -16.331 1.00 49.41 201 ILE A O 1
ATOM 1614 N N . PRO A 1 202 ? 18.840 -19.186 -17.876 1.00 55.12 202 PRO A N 1
ATOM 1615 C CA . PRO A 1 202 ? 19.653 -20.232 -18.473 1.00 55.12 202 PRO A CA 1
ATOM 1616 C C . PRO A 1 202 ? 20.568 -20.860 -17.416 1.00 55.12 202 PRO A C 1
ATOM 1618 O O . PRO A 1 202 ? 21.327 -20.155 -16.756 1.00 55.12 202 PRO A O 1
ATOM 1621 N N . ALA A 1 203 ? 20.529 -22.188 -17.268 1.00 45.31 203 ALA A N 1
ATOM 1622 C CA . ALA A 1 203 ? 21.243 -22.912 -16.207 1.00 45.31 203 ALA A CA 1
ATOM 1623 C C . ALA A 1 203 ? 22.760 -22.620 -16.146 1.00 45.31 203 ALA A C 1
ATOM 1625 O O . ALA A 1 203 ? 23.374 -22.737 -15.090 1.00 45.31 203 ALA A O 1
ATOM 1626 N N . HIS A 1 204 ? 23.362 -22.180 -17.256 1.00 58.84 204 HIS A N 1
ATOM 1627 C CA . HIS A 1 204 ? 24.771 -21.790 -17.313 1.00 58.84 204 HIS A CA 1
ATOM 1628 C C . HIS A 1 204 ? 25.089 -20.471 -16.579 1.00 58.84 204 HIS A C 1
ATOM 1630 O O . HIS A 1 204 ? 26.251 -20.232 -16.268 1.00 58.84 204 HIS A O 1
ATOM 1636 N N . MET A 1 205 ? 24.089 -19.636 -16.264 1.00 45.12 205 MET A N 1
ATOM 1637 C CA . MET A 1 205 ? 24.251 -18.425 -15.442 1.00 45.12 205 MET A CA 1
ATOM 1638 C C . MET A 1 205 ? 24.156 -18.694 -13.929 1.00 45.12 205 MET A C 1
ATOM 1640 O O . MET A 1 205 ? 24.491 -17.822 -13.134 1.00 45.12 205 MET A O 1
ATOM 1644 N N . LEU A 1 206 ? 23.730 -19.894 -13.515 1.00 51.41 206 LEU A N 1
ATOM 1645 C CA . LEU A 1 206 ? 23.646 -20.306 -12.104 1.00 51.41 206 LEU A CA 1
ATOM 1646 C C . LEU A 1 206 ? 24.889 -21.089 -11.626 1.00 51.41 206 LEU A C 1
ATOM 1648 O O . LEU A 1 206 ? 24.971 -21.462 -10.461 1.00 51.41 206 LEU A O 1
ATOM 1652 N N . GLY A 1 207 ? 25.869 -21.333 -12.502 1.00 46.66 207 GLY A N 1
ATOM 1653 C CA . GLY A 1 207 ? 27.028 -22.199 -12.242 1.00 46.66 207 GLY A CA 1
ATOM 1654 C C . GLY A 1 207 ? 28.341 -21.468 -11.950 1.00 46.66 207 GLY A C 1
ATOM 1655 O O . GLY A 1 207 ? 29.350 -21.806 -12.559 1.00 46.66 207 GLY A O 1
ATOM 1656 N N . GLY A 1 208 ? 28.341 -20.457 -11.075 1.00 42.28 208 GLY A N 1
ATOM 1657 C CA . GLY A 1 208 ? 29.552 -19.669 -10.772 1.00 42.28 208 GLY A CA 1
ATOM 1658 C C . GLY A 1 208 ? 29.881 -19.464 -9.293 1.00 42.28 208 GLY A C 1
ATOM 1659 O O . GLY A 1 208 ? 30.917 -18.883 -8.988 1.00 42.28 208 GLY A O 1
ATOM 1660 N N . TRP A 1 209 ? 29.032 -19.922 -8.373 1.00 44.62 209 TRP A N 1
ATOM 1661 C CA . TRP A 1 209 ? 29.262 -19.775 -6.933 1.00 44.62 209 TRP A CA 1
ATOM 1662 C C . TRP A 1 209 ? 29.687 -21.119 -6.354 1.00 44.62 209 TRP A C 1
ATOM 1664 O O . TRP A 1 209 ? 28.972 -21.736 -5.567 1.00 44.62 209 TRP A O 1
ATOM 1674 N N . ASP A 1 210 ? 30.850 -21.593 -6.800 1.00 37.59 210 ASP A N 1
ATOM 1675 C CA . ASP A 1 210 ? 31.508 -22.714 -6.145 1.00 37.59 210 ASP A CA 1
ATOM 1676 C C . ASP A 1 210 ? 32.142 -22.191 -4.851 1.00 37.59 210 ASP A C 1
ATOM 1678 O O . ASP A 1 210 ? 33.037 -21.340 -4.848 1.00 37.59 210 ASP A O 1
ATOM 1682 N N . SER A 1 211 ? 31.589 -22.648 -3.732 1.00 45.94 211 SER A N 1
ATOM 1683 C CA . SER A 1 211 ? 32.040 -22.308 -2.389 1.00 45.94 211 SER A CA 1
ATOM 1684 C C . SER A 1 211 ? 33.353 -23.031 -2.129 1.00 45.94 211 SER A C 1
ATOM 1686 O O . SER A 1 211 ? 33.361 -24.168 -1.667 1.00 45.94 211 SER A O 1
ATOM 1688 N N . SER A 1 212 ? 34.475 -22.403 -2.466 1.00 44.62 212 SER A N 1
ATOM 1689 C CA . SER A 1 212 ? 35.808 -22.897 -2.110 1.00 44.62 212 SER A CA 1
ATOM 1690 C C . SER A 1 212 ? 36.829 -21.764 -2.082 1.00 44.62 212 SER A C 1
ATOM 1692 O O . SER A 1 212 ? 37.746 -21.752 -2.893 1.00 44.62 212 SER A O 1
ATOM 1694 N N . GLN A 1 213 ? 36.681 -20.836 -1.134 1.00 39.50 213 GLN A N 1
ATOM 1695 C CA . GLN A 1 213 ? 37.811 -20.195 -0.445 1.00 39.50 213 GLN A CA 1
ATOM 1696 C C . GLN A 1 213 ? 37.402 -19.940 1.013 1.00 39.50 213 GLN A C 1
ATOM 1698 O O . GLN A 1 213 ? 36.779 -18.932 1.339 1.00 39.50 213 GLN A O 1
ATOM 1703 N N . LEU A 1 214 ? 37.689 -20.945 1.847 1.00 39.62 214 LEU A N 1
ATOM 1704 C CA . LEU A 1 214 ? 38.093 -20.755 3.241 1.00 39.62 214 LEU A CA 1
ATOM 1705 C C . LEU A 1 214 ? 39.513 -20.180 3.261 1.00 39.62 214 LEU A C 1
ATOM 1707 O O . LEU A 1 214 ? 40.304 -20.598 2.381 1.00 39.62 214 LEU A O 1
#

Foldseek 3Di:
DPPDDDDDDVVNVVVCVDPVLVVLVVCCPPPDNCCPDPCVPPVNVVLVVVLVVVVVVVVVLVVVLVVLQVLLQVLVVLVVVLVVVLVVCVVVPVVVSVVSVVVVVVVVVVSVVSVVVSVVQCPDPPRDHDDHYDDDPVPPPPVDDDDDDDDDPDDDDDDDDDDDPDDPDPDDPPPPPPDQPPVRVVSVVVSVVVVVVPPDDPVVVVPDPDPDDD

Sequence (214 aa):
MEPAAPLLEWKQLMDYAFVSEFELLKHRHSHINIIREPWAEPGNREMTTKYYKLRGARVEIIRCNIEARRLATSIRDEHTHFDTTIQHLRDSDPLLASALQQQYDTRRRVNIAHLARLEELYNLSGFSGLRGCGVRAADETDPSVDGVFHAPPAATDEVEQYEDGGLPEDENPSEDEEEPDEAMQSLLTGLESIVMRDDSIPAHMLGGWDSSQL